Protein AF-A0A959QDE2-F1 (afdb_monomer_lite)

Radius of gyration: 29.07 Å; chains: 1; bounding box: 119×51×48 Å

Structure (mmCIF, N/CA/C/O backbone):
data_AF-A0A959QDE2-F1
#
_entry.id   AF-A0A959QDE2-F1
#
loop_
_atom_site.group_PDB
_atom_site.id
_atom_site.type_symbol
_atom_site.label_atom_id
_atom_site.label_alt_id
_atom_site.label_comp_id
_atom_site.label_asym_id
_atom_site.label_entity_id
_atom_site.label_seq_id
_atom_site.pdbx_PDB_ins_code
_atom_site.Cartn_x
_atom_site.Cartn_y
_atom_site.Cartn_z
_atom_site.occupancy
_atom_site.B_iso_or_equiv
_atom_site.auth_seq_id
_atom_site.auth_comp_id
_atom_site.auth_asym_id
_atom_site.auth_atom_id
_atom_site.pdbx_PDB_model_num
ATOM 1 N N . MET A 1 1 ? -92.643 33.085 -3.763 1.00 38.25 1 MET A N 1
ATOM 2 C CA . MET A 1 1 ? -93.760 32.160 -3.474 1.00 38.25 1 MET A CA 1
ATOM 3 C C . MET A 1 1 ? -93.129 30.813 -3.116 1.00 38.25 1 MET A C 1
ATOM 5 O O . MET A 1 1 ? -92.337 30.344 -3.917 1.00 38.25 1 MET A O 1
ATOM 9 N N . GLY A 1 2 ? -93.388 30.287 -1.906 1.00 38.75 2 GLY A N 1
ATOM 10 C CA . GLY A 1 2 ? -92.766 29.085 -1.294 1.00 38.75 2 GLY A CA 1
ATOM 11 C C . GLY A 1 2 ? -91.556 29.424 -0.402 1.00 38.75 2 GLY A C 1
ATOM 12 O O . GLY A 1 2 ? -90.565 29.918 -0.918 1.00 38.75 2 GLY A O 1
ATOM 13 N N . GLU A 1 3 ? -91.657 29.467 0.940 1.00 36.19 3 GLU A N 1
ATOM 14 C CA . GLU A 1 3 ? -91.553 28.337 1.907 1.00 36.19 3 GLU A CA 1
ATOM 15 C C . GLU A 1 3 ? -90.242 27.529 1.747 1.00 36.19 3 GLU A C 1
ATOM 17 O O . GLU A 1 3 ? -89.886 27.188 0.635 1.00 36.19 3 GLU A O 1
ATOM 22 N N . LYS A 1 4 ? -89.462 27.124 2.761 1.00 42.03 4 LYS A N 1
ATOM 23 C CA . LYS A 1 4 ? -89.653 26.961 4.213 1.00 42.03 4 LYS A CA 1
ATOM 24 C C . LYS A 1 4 ? -88.278 26.685 4.872 1.00 42.03 4 LYS A C 1
ATOM 26 O O . LYS A 1 4 ? -87.410 26.077 4.265 1.00 42.03 4 LYS A O 1
ATOM 31 N N . LYS A 1 5 ? -88.168 27.109 6.139 1.00 41.44 5 LYS A N 1
ATOM 32 C CA . LYS A 1 5 ? -87.511 26.512 7.331 1.00 41.44 5 LYS A CA 1
ATOM 33 C C . LYS A 1 5 ? -86.474 25.376 7.173 1.00 41.44 5 LYS A C 1
ATOM 35 O O . LYS A 1 5 ? -86.766 24.359 6.562 1.00 41.44 5 LYS A O 1
ATOM 40 N N . GLY A 1 6 ? -85.431 25.419 8.017 1.00 38.50 6 GLY A N 1
ATOM 41 C CA . GLY A 1 6 ? -84.828 24.190 8.562 1.00 38.50 6 GLY A CA 1
ATOM 42 C C . GLY A 1 6 ? -83.484 24.354 9.275 1.00 38.50 6 GLY A C 1
ATOM 43 O O . GLY A 1 6 ? -82.441 24.267 8.648 1.00 38.50 6 GLY A O 1
ATOM 44 N N . ARG A 1 7 ? -83.521 24.574 10.596 1.00 43.12 7 ARG A N 1
ATOM 45 C CA . ARG A 1 7 ? -82.399 24.430 11.550 1.00 43.12 7 ARG A CA 1
ATOM 46 C C . ARG A 1 7 ? -82.035 22.951 11.765 1.00 43.12 7 ARG A C 1
ATOM 48 O O . ARG A 1 7 ? -82.944 22.141 11.660 1.00 43.12 7 ARG A O 1
ATOM 55 N N . THR A 1 8 ? -80.813 22.753 12.296 1.00 38.56 8 THR A N 1
ATOM 56 C CA . THR A 1 8 ? -80.216 21.647 13.108 1.00 38.56 8 THR A CA 1
ATOM 57 C C . THR A 1 8 ? -79.065 20.933 12.381 1.00 38.56 8 THR A C 1
ATOM 59 O O . THR A 1 8 ? -79.100 20.807 11.171 1.00 38.56 8 THR A O 1
ATOM 62 N N . SER A 1 9 ? -77.966 20.482 12.992 1.00 37.91 9 SER A N 1
ATOM 63 C CA . SER A 1 9 ? -77.501 20.422 14.383 1.00 37.91 9 SER A CA 1
ATOM 64 C C . SER A 1 9 ? -75.976 20.238 14.411 1.00 37.91 9 SER A C 1
ATOM 66 O O . SER A 1 9 ? -75.393 19.642 13.514 1.00 37.91 9 SER A O 1
ATOM 68 N N . PHE A 1 10 ? -75.384 20.697 15.513 1.00 39.25 10 PHE A N 1
ATOM 69 C CA . PHE A 1 10 ? -74.153 20.228 16.156 1.00 39.25 10 PHE A CA 1
ATOM 70 C C . PHE A 1 10 ? -73.636 18.838 15.746 1.00 39.25 10 PHE A C 1
ATOM 72 O O . PHE A 1 10 ? -74.340 17.855 15.945 1.00 39.25 10 PHE A O 1
ATOM 79 N N . LEU A 1 11 ? -72.339 18.744 15.431 1.00 42.09 11 LEU A N 1
ATOM 80 C CA . LEU A 1 11 ? -71.491 17.673 15.961 1.00 42.09 11 LEU A CA 1
ATOM 81 C C . LEU A 1 11 ? -70.054 18.189 16.151 1.00 42.09 11 LEU A C 1
ATOM 83 O O . LEU A 1 11 ? -69.353 18.539 15.205 1.00 42.09 11 LEU A O 1
ATOM 87 N N . ARG A 1 12 ? -69.645 18.280 17.421 1.00 39.09 12 ARG A N 1
ATOM 88 C CA . ARG A 1 12 ? -68.281 18.579 17.866 1.00 39.09 12 ARG A CA 1
ATOM 89 C C . ARG A 1 12 ? -67.388 17.383 17.532 1.00 39.09 12 ARG A C 1
ATOM 91 O O . ARG A 1 12 ? -67.558 16.332 18.144 1.00 39.09 12 ARG A O 1
ATOM 98 N N . SER A 1 13 ? -66.422 17.550 16.631 1.00 41.22 13 SER A N 1
ATOM 99 C CA . SER A 1 13 ? -65.324 16.591 16.483 1.00 41.22 13 SER A CA 1
ATOM 100 C C . SER A 1 13 ? -64.127 17.064 17.302 1.00 41.22 13 SER A C 1
ATOM 102 O O . SER A 1 13 ? -63.624 18.173 17.129 1.00 41.22 13 SER A O 1
ATOM 104 N N . LYS A 1 14 ? -63.739 16.229 18.264 1.00 40.97 14 LYS A N 1
ATOM 105 C CA . LYS A 1 14 ? -62.611 16.420 19.172 1.00 40.97 14 LYS A CA 1
ATOM 106 C C . LYS A 1 14 ? -61.310 16.221 18.384 1.00 40.97 14 LYS A C 1
ATOM 108 O O . LYS A 1 14 ? -60.988 15.092 18.036 1.00 40.97 14 LYS A O 1
ATOM 113 N N . PHE A 1 15 ? -60.546 17.286 18.150 1.00 43.28 15 PHE A N 1
ATOM 114 C CA . PHE A 1 15 ? -59.132 17.159 17.788 1.00 43.28 15 PHE A CA 1
ATOM 115 C C . PHE A 1 15 ? -58.343 16.859 19.067 1.00 43.28 15 PHE A C 1
ATOM 117 O O . PHE A 1 15 ? -58.036 17.752 19.854 1.00 43.28 15 PHE A O 1
ATOM 124 N N . ALA A 1 16 ? -58.090 15.576 19.315 1.00 45.22 16 ALA A N 1
ATOM 125 C CA . ALA A 1 16 ? -57.161 15.145 20.344 1.00 45.22 16 ALA A CA 1
ATOM 126 C C . ALA A 1 16 ? -55.729 15.412 19.856 1.00 45.22 16 ALA A C 1
ATOM 128 O O . ALA A 1 16 ? -55.274 14.812 18.884 1.00 45.22 16 ALA A O 1
ATOM 129 N N . MET A 1 17 ? -55.034 16.323 20.544 1.00 43.41 17 MET A N 1
ATOM 130 C CA . MET A 1 17 ? -53.576 16.414 20.544 1.00 43.41 17 MET A CA 1
ATOM 131 C C . MET A 1 17 ? -53.000 15.063 20.975 1.00 43.41 17 MET A C 1
ATOM 133 O O . MET A 1 17 ? -53.041 14.712 22.152 1.00 43.41 17 MET A O 1
ATOM 137 N N . LEU A 1 18 ? -52.444 14.316 20.027 1.00 44.78 18 LEU A N 1
ATOM 138 C CA . LEU A 1 18 ? -51.486 13.255 20.307 1.00 44.78 18 LEU A CA 1
ATOM 139 C C . LEU A 1 18 ? -50.091 13.871 20.203 1.00 44.78 18 LEU A C 1
ATOM 141 O O . LEU A 1 18 ? -49.471 13.897 19.144 1.00 44.78 18 LEU A O 1
ATOM 145 N N . LEU A 1 19 ? -49.630 14.412 21.331 1.00 40.47 19 LEU A N 1
ATOM 146 C CA . LEU A 1 19 ? -48.214 14.632 21.604 1.00 40.47 19 LEU A CA 1
ATOM 147 C C . LEU A 1 19 ? -47.544 13.255 21.646 1.00 40.47 19 LEU A C 1
ATOM 149 O O . LEU A 1 19 ? -47.633 12.541 22.642 1.00 40.47 19 LEU A O 1
ATOM 153 N N . TRP A 1 20 ? -46.923 12.857 20.542 1.00 37.56 20 TRP A N 1
ATOM 154 C CA . TRP A 1 20 ? -45.975 11.750 20.536 1.00 37.56 20 TRP A CA 1
ATOM 155 C C . TRP A 1 20 ? -44.670 12.220 21.188 1.00 37.56 20 TRP A C 1
ATOM 157 O O . TRP A 1 20 ? -44.062 13.170 20.687 1.00 37.56 20 TRP A O 1
ATOM 167 N N . PRO A 1 21 ? -44.190 11.573 22.263 1.00 43.03 21 PRO A N 1
ATOM 168 C CA . PRO A 1 21 ? -42.833 11.775 22.721 1.00 43.03 21 PRO A CA 1
ATOM 169 C C . PRO A 1 21 ? -41.927 10.952 21.802 1.00 43.03 21 PRO A C 1
ATOM 171 O O . PRO A 1 21 ? -41.586 9.809 22.095 1.00 43.03 21 PRO A O 1
ATOM 174 N N . PHE A 1 22 ? -41.533 11.523 20.664 1.00 38.38 22 PHE A N 1
ATOM 175 C CA . PHE A 1 22 ? -40.325 11.072 19.979 1.00 38.38 22 PHE A CA 1
ATOM 176 C C . PHE A 1 22 ? -39.129 11.596 20.772 1.00 38.38 22 PHE A C 1
ATOM 178 O O . PHE A 1 22 ? -38.448 12.544 20.390 1.00 38.38 22 PHE A O 1
ATOM 185 N N . THR A 1 23 ? -38.874 10.968 21.915 1.00 43.47 23 THR A N 1
ATOM 186 C CA . THR A 1 23 ? -37.562 11.026 22.543 1.00 43.47 23 THR A CA 1
ATOM 187 C C . THR A 1 23 ? -36.660 10.142 21.690 1.00 43.47 23 THR A C 1
ATOM 189 O O . THR A 1 23 ? -36.413 8.980 22.004 1.00 43.47 23 THR A O 1
ATOM 192 N N . VAL A 1 24 ? -36.212 10.671 20.549 1.00 44.62 24 VAL A N 1
ATOM 193 C CA . VAL A 1 24 ? -35.056 10.117 19.852 1.00 44.62 24 VAL A CA 1
ATOM 194 C C . VAL A 1 24 ? -33.883 10.397 20.780 1.00 44.62 24 VAL A C 1
ATOM 196 O O . VAL A 1 24 ? -33.284 11.470 20.760 1.00 44.62 24 VAL A O 1
ATOM 199 N N . LEU A 1 25 ? -33.609 9.444 21.670 1.00 45.09 25 LEU A N 1
ATOM 200 C CA . LEU A 1 25 ? -32.303 9.297 22.280 1.00 45.09 25 LEU A CA 1
ATOM 201 C C . LEU A 1 25 ? -31.343 9.057 21.115 1.00 45.09 25 LEU A C 1
ATOM 203 O O . LEU A 1 25 ? -31.113 7.922 20.704 1.00 45.09 25 LEU A O 1
ATOM 207 N N . PHE A 1 26 ? -30.820 10.145 20.551 1.00 43.12 26 PHE A N 1
ATOM 208 C CA . PHE A 1 26 ? -29.586 10.130 19.789 1.00 43.12 26 PHE A CA 1
ATOM 209 C C . PHE A 1 26 ? -28.487 9.719 20.768 1.00 43.12 26 PHE A C 1
ATOM 211 O O . PHE A 1 26 ? -27.725 10.539 21.275 1.00 43.12 26 PHE A O 1
ATOM 218 N N . GLY A 1 27 ? -28.428 8.425 21.076 1.00 38.22 27 GLY A N 1
ATOM 219 C CA . GLY A 1 27 ? -27.185 7.806 21.465 1.00 38.22 27 GLY A CA 1
ATOM 220 C C . GLY A 1 27 ? -26.287 7.956 20.254 1.00 38.22 27 GLY A C 1
ATOM 221 O O . GLY A 1 27 ? -26.337 7.128 19.348 1.00 38.22 27 GLY A O 1
ATOM 222 N N . CYS A 1 28 ? -25.519 9.047 20.199 1.00 40.75 28 CYS A N 1
ATOM 223 C CA . CYS A 1 28 ? -24.296 9.065 19.421 1.00 40.75 28 CYS A CA 1
ATOM 224 C C . CYS A 1 28 ? -23.533 7.830 19.887 1.00 40.75 28 CYS A C 1
ATOM 226 O O . CYS A 1 28 ? -22.948 7.853 20.970 1.00 40.75 28 CYS A O 1
ATOM 228 N N . LYS A 1 29 ? -23.619 6.726 19.132 1.00 54.59 29 LYS A N 1
ATOM 229 C CA . LYS A 1 29 ? -22.701 5.609 19.301 1.00 54.59 29 LYS A CA 1
ATOM 230 C C . LYS A 1 29 ? -21.337 6.244 19.111 1.00 54.59 29 LYS A C 1
ATOM 232 O O . LYS A 1 29 ? -20.991 6.649 18.003 1.00 54.59 29 LYS A O 1
ATOM 237 N N . GLN A 1 30 ? -20.647 6.475 20.223 1.00 64.81 30 GLN A N 1
ATOM 238 C CA . GLN A 1 30 ? -19.270 6.921 20.185 1.00 64.81 30 GLN A CA 1
ATOM 239 C C . GLN A 1 30 ? -18.539 5.920 19.296 1.00 64.81 30 GLN A C 1
ATOM 241 O O . GLN A 1 30 ? -18.782 4.716 19.402 1.00 64.81 30 GLN A O 1
ATOM 246 N N . SER A 1 31 ? -17.740 6.436 18.360 1.00 78.19 31 SER A N 1
ATOM 247 C CA . SER A 1 31 ? -16.869 5.603 17.535 1.00 78.19 31 SER A CA 1
ATOM 248 C C . SER A 1 31 ? -16.184 4.576 18.447 1.00 78.19 31 SER A C 1
ATOM 250 O O . SER A 1 31 ? -15.659 4.985 19.485 1.00 78.19 31 SER A O 1
ATOM 252 N N . PRO A 1 32 ? -16.163 3.278 18.088 1.00 88.06 32 PRO A N 1
ATOM 253 C CA . PRO A 1 32 ? -15.464 2.255 18.870 1.00 88.06 32 PRO A CA 1
ATOM 254 C C . PRO A 1 32 ? -13.940 2.453 18.848 1.00 88.06 32 PRO A C 1
ATOM 256 O O . PRO A 1 32 ? -13.196 1.689 19.459 1.00 88.06 32 PRO A O 1
ATOM 259 N N . PHE A 1 33 ? -13.474 3.477 18.132 1.00 89.88 33 PHE A N 1
ATOM 260 C CA . PHE A 1 33 ? -12.095 3.905 18.071 1.00 89.88 33 PHE A CA 1
ATOM 261 C C . PHE A 1 33 ? -11.919 5.299 18.666 1.00 89.88 33 PHE A C 1
ATOM 263 O O . PHE A 1 33 ? -12.634 6.243 18.311 1.00 89.88 33 PHE A O 1
ATOM 270 N N . THR A 1 34 ? -10.906 5.432 19.514 1.00 89.38 34 THR A N 1
ATOM 271 C CA . THR A 1 34 ? -10.505 6.671 20.184 1.00 89.38 34 THR A CA 1
ATOM 272 C C . THR A 1 34 ? -9.005 6.876 20.043 1.00 89.38 34 THR A C 1
ATOM 274 O O . THR A 1 34 ? -8.254 5.907 20.039 1.00 89.38 34 THR A O 1
ATOM 277 N N . PHE A 1 35 ? -8.549 8.123 19.963 1.00 85.69 35 PHE A N 1
ATOM 278 C CA . PHE A 1 35 ? -7.117 8.419 20.037 1.00 85.69 35 PHE A CA 1
ATOM 279 C C . PHE A 1 35 ? -6.641 8.443 21.484 1.00 85.69 35 PHE A C 1
ATOM 281 O O . PHE A 1 35 ? -7.385 8.848 22.382 1.00 85.69 35 PHE A O 1
ATOM 288 N N . GLU A 1 36 ? -5.392 8.043 21.701 1.00 81.31 36 GLU A N 1
ATOM 289 C CA . GLU A 1 36 ? -4.755 8.201 23.002 1.00 81.31 36 GLU A CA 1
ATOM 290 C C . GLU A 1 36 ? -4.670 9.705 23.362 1.00 81.31 36 GLU A C 1
ATOM 292 O O . GLU A 1 36 ? -4.304 10.521 22.510 1.00 81.31 36 GLU A O 1
ATOM 297 N N . PRO A 1 37 ? -4.996 10.126 24.603 1.00 72.06 37 PRO A N 1
ATOM 298 C CA . PRO A 1 37 ? -5.116 11.548 24.958 1.00 72.06 37 PRO A CA 1
ATOM 299 C C . PRO A 1 37 ? -3.874 12.407 24.664 1.00 72.06 37 PRO A C 1
ATOM 301 O O . PRO A 1 37 ? -4.004 13.609 24.437 1.00 72.06 37 PRO A O 1
ATOM 304 N N . ASN A 1 38 ? -2.688 11.789 24.643 1.00 72.25 38 ASN A N 1
ATOM 305 C CA . ASN A 1 38 ? -1.401 12.449 24.416 1.00 72.25 38 ASN A CA 1
ATOM 306 C C . ASN A 1 38 ? -0.718 12.036 23.100 1.00 72.25 38 ASN A C 1
ATOM 308 O O . ASN A 1 38 ? 0.348 12.563 22.789 1.00 72.25 38 ASN A O 1
ATOM 312 N N . ASP A 1 39 ? -1.321 11.133 22.322 1.00 71.31 39 ASP A N 1
ATOM 313 C CA . ASP A 1 39 ? -0.776 10.654 21.053 1.00 71.31 39 ASP A CA 1
ATOM 314 C C . ASP A 1 39 ? -1.869 10.633 19.973 1.00 71.31 39 ASP A C 1
ATOM 316 O O . ASP A 1 39 ? -2.781 9.808 19.958 1.00 71.31 39 ASP A O 1
ATOM 320 N N . ARG A 1 40 ? -1.755 11.570 19.025 1.00 66.81 40 ARG A N 1
ATOM 321 C CA . ARG A 1 40 ? -2.694 11.731 17.900 1.00 66.81 40 ARG A CA 1
ATOM 322 C C . ARG A 1 40 ? -2.436 10.763 16.745 1.00 66.81 40 ARG A C 1
ATOM 324 O O . ARG A 1 40 ? -3.119 10.844 15.723 1.00 66.81 40 ARG A O 1
ATOM 331 N N . THR A 1 41 ? -1.431 9.905 16.871 1.00 71.62 41 THR A N 1
ATOM 332 C CA . THR A 1 41 ? -1.032 8.942 15.840 1.00 71.62 41 THR A CA 1
ATOM 333 C C . THR A 1 41 ? -1.458 7.519 16.173 1.00 71.62 41 THR A C 1
ATOM 335 O O . THR A 1 41 ? -1.496 6.673 15.282 1.00 71.62 41 THR A O 1
ATOM 338 N N . SER A 1 42 ? -1.857 7.285 17.423 1.00 82.56 42 SER A N 1
ATOM 339 C CA . SER A 1 42 ? -2.244 5.976 17.923 1.00 82.56 42 SER A CA 1
ATOM 340 C C . SER A 1 42 ? -3.751 5.868 18.125 1.00 82.56 42 SER A C 1
ATOM 342 O O . SER A 1 42 ? -4.326 6.457 19.045 1.00 82.56 42 SER A O 1
ATOM 344 N N . LEU A 1 43 ? -4.391 5.085 17.259 1.00 89.69 43 LEU A N 1
ATOM 345 C CA . LEU A 1 43 ? -5.794 4.715 17.389 1.00 89.69 43 LEU A CA 1
ATOM 346 C C . LEU A 1 43 ? -5.937 3.529 18.350 1.00 89.69 43 LEU A C 1
ATOM 348 O O . LEU A 1 43 ? -5.225 2.535 18.226 1.00 89.69 43 LEU A O 1
ATOM 352 N N . VAL A 1 44 ? -6.881 3.617 19.280 1.00 90.94 44 VAL A N 1
ATOM 353 C CA . VAL A 1 44 ? -7.167 2.598 20.295 1.00 90.94 44 VAL A CA 1
ATOM 354 C C . VAL A 1 44 ? -8.608 2.131 20.146 1.00 90.94 44 VAL A C 1
ATOM 356 O O . VAL A 1 44 ? -9.520 2.946 19.997 1.00 90.94 44 VAL A O 1
ATOM 359 N N . HIS A 1 45 ? -8.819 0.821 20.208 1.00 92.69 45 HIS A N 1
ATOM 360 C CA . HIS A 1 45 ? -10.141 0.216 20.272 1.00 92.69 45 HIS A CA 1
ATOM 361 C C . HIS A 1 45 ? -10.702 0.346 21.692 1.00 92.69 45 HIS A C 1
ATOM 363 O O . HIS A 1 45 ? -10.114 -0.162 22.648 1.00 92.69 45 HIS A O 1
ATOM 369 N N . SER A 1 46 ? -11.829 1.037 21.843 1.00 90.12 46 SER A N 1
ATOM 370 C CA . SER A 1 46 ? -12.342 1.470 23.146 1.00 90.12 46 SER A CA 1
ATOM 371 C C . SER A 1 46 ? -12.760 0.317 24.061 1.00 90.12 46 SER A C 1
ATOM 373 O O . SER A 1 46 ? -12.656 0.453 25.276 1.00 90.12 46 SER A O 1
ATOM 375 N N . GLU A 1 47 ? -13.206 -0.815 23.509 1.00 90.19 47 GLU A N 1
ATOM 376 C CA . GLU A 1 47 ? -13.641 -1.969 24.309 1.00 90.19 47 GLU A CA 1
ATOM 377 C C . GLU A 1 47 ? -12.462 -2.793 24.843 1.00 90.19 47 GLU A C 1
ATOM 379 O O . GLU A 1 47 ? -12.450 -3.182 26.008 1.00 90.19 47 GLU A O 1
ATOM 384 N N . SER A 1 48 ? -11.448 -3.047 24.009 1.00 91.06 48 SER A N 1
ATOM 385 C CA . SER A 1 48 ? -10.306 -3.890 24.393 1.00 91.06 48 SER A CA 1
ATOM 386 C C . SER A 1 48 ? -9.125 -3.106 24.969 1.00 91.06 48 SER A C 1
ATOM 388 O O . SER A 1 48 ? -8.236 -3.703 25.574 1.00 91.06 48 SER A O 1
ATOM 390 N N . GLY A 1 49 ? -9.073 -1.789 24.752 1.00 90.44 49 GLY A N 1
ATOM 391 C CA . GLY A 1 49 ? -7.927 -0.945 25.098 1.00 90.44 49 GLY A CA 1
ATOM 392 C C . GLY A 1 49 ? -6.671 -1.225 24.263 1.00 90.44 49 GLY A C 1
ATOM 393 O O . GLY A 1 49 ? -5.588 -0.761 24.613 1.00 90.44 49 GLY A O 1
ATOM 394 N N . LEU A 1 50 ? -6.788 -2.004 23.183 1.00 92.62 50 LEU A N 1
ATOM 395 C CA . LEU A 1 50 ? -5.677 -2.352 22.298 1.00 92.62 50 LEU A CA 1
ATOM 396 C C . LEU A 1 50 ? -5.527 -1.338 21.164 1.00 92.62 50 LEU A C 1
ATOM 398 O O . LEU A 1 50 ? -6.499 -0.723 20.725 1.00 92.62 50 LEU A O 1
ATOM 402 N N . TYR A 1 51 ? -4.303 -1.200 20.665 1.00 91.81 51 TYR A N 1
ATOM 403 C CA . TYR A 1 51 ? -3.989 -0.318 19.550 1.00 91.81 51 TYR A CA 1
ATOM 404 C C . TYR A 1 51 ? -4.421 -0.957 18.237 1.00 91.81 51 TYR A C 1
ATOM 406 O O . TYR A 1 51 ? -4.191 -2.147 18.011 1.00 91.81 51 TYR A O 1
ATOM 414 N N . VAL A 1 52 ? -5.009 -0.142 17.368 1.00 93.00 52 VAL A N 1
ATOM 415 C CA . VAL A 1 52 ? -5.464 -0.539 16.040 1.00 93.00 52 VAL A CA 1
ATOM 416 C C . VAL A 1 52 ? -4.410 -0.148 15.018 1.00 93.00 52 VAL A C 1
ATOM 418 O O . VAL A 1 52 ? -4.016 1.016 14.921 1.00 93.00 52 VAL A O 1
ATOM 421 N N . HIS A 1 53 ? -3.979 -1.115 14.222 1.00 93.12 53 HIS A N 1
ATOM 422 C CA . HIS A 1 53 ? -3.109 -0.884 13.076 1.00 93.12 53 HIS A CA 1
ATOM 423 C C . HIS A 1 53 ? -3.613 -1.660 11.862 1.00 93.12 53 HIS A C 1
ATOM 425 O O . HIS A 1 53 ? -4.459 -2.549 11.978 1.00 93.12 53 HIS A O 1
ATOM 431 N N . ARG A 1 54 ? -3.110 -1.293 10.683 1.00 93.94 54 ARG A N 1
ATOM 432 C CA . ARG A 1 54 ? -3.333 -2.044 9.450 1.00 93.94 54 ARG A CA 1
ATOM 433 C C . ARG A 1 54 ? -2.130 -2.926 9.184 1.00 93.94 54 ARG A C 1
ATOM 435 O O . ARG A 1 54 ? -1.013 -2.425 9.125 1.00 93.94 54 ARG A O 1
ATOM 442 N N . GLU A 1 55 ? -2.361 -4.211 8.981 1.00 96.06 55 GLU A N 1
ATOM 443 C CA . GLU A 1 55 ? -1.401 -5.045 8.266 1.00 96.06 55 GLU A CA 1
ATOM 444 C C . GLU A 1 55 ? -1.748 -4.986 6.785 1.00 96.06 55 GLU A C 1
ATOM 446 O O . GLU A 1 55 ? -2.910 -5.160 6.413 1.00 96.06 55 GLU A O 1
ATOM 451 N N . VAL A 1 56 ? -0.753 -4.717 5.950 1.00 96.94 56 VAL A N 1
ATOM 452 C CA . VAL A 1 56 ? -0.920 -4.551 4.509 1.00 96.94 56 VAL A CA 1
ATOM 453 C C . VAL A 1 56 ? -0.018 -5.528 3.784 1.00 96.94 56 VAL A C 1
ATOM 455 O O . VAL A 1 56 ? 1.162 -5.653 4.110 1.00 96.94 56 VAL A O 1
ATOM 458 N N . GLU A 1 57 ? -0.578 -6.188 2.777 1.00 97.81 57 GLU A N 1
ATOM 459 C CA . GLU A 1 57 ? 0.185 -6.919 1.779 1.00 97.81 57 GLU A CA 1
ATOM 460 C C . GLU A 1 57 ? 0.021 -6.237 0.426 1.00 97.81 57 GLU A C 1
ATOM 462 O O . GLU A 1 57 ? -1.097 -5.998 -0.037 1.00 97.81 57 GLU A O 1
ATOM 467 N N . LEU A 1 58 ? 1.151 -5.944 -0.207 1.00 97.94 58 LEU A N 1
ATOM 468 C CA . LEU A 1 58 ? 1.230 -5.457 -1.574 1.00 97.94 58 LEU A CA 1
ATOM 469 C C . LEU A 1 58 ? 1.875 -6.553 -2.411 1.00 97.94 58 LEU A C 1
ATOM 471 O O . LEU A 1 58 ? 2.927 -7.066 -2.029 1.00 97.94 58 LEU A O 1
ATOM 475 N N . ARG A 1 59 ? 1.275 -6.908 -3.543 1.00 97.69 59 ARG A N 1
ATOM 476 C CA . ARG A 1 59 ? 1.845 -7.895 -4.454 1.00 97.69 59 ARG A CA 1
ATOM 477 C C . ARG A 1 59 ? 1.868 -7.435 -5.895 1.00 97.69 59 ARG A C 1
ATOM 479 O O . ARG A 1 59 ? 1.074 -6.585 -6.298 1.00 97.69 59 ARG A O 1
ATOM 486 N N . VAL A 1 60 ? 2.775 -8.030 -6.656 1.00 97.19 60 VAL A N 1
ATOM 487 C CA . VAL A 1 60 ? 2.851 -7.858 -8.102 1.00 97.19 60 VAL A CA 1
ATOM 488 C C . VAL A 1 60 ? 3.473 -9.075 -8.755 1.00 97.19 60 VAL A C 1
ATOM 490 O O . VAL A 1 60 ? 4.361 -9.712 -8.176 1.00 97.19 60 VAL A O 1
ATOM 493 N N . ASN A 1 61 ? 3.070 -9.348 -9.992 1.00 97.19 61 ASN A N 1
ATOM 494 C CA . ASN A 1 61 ? 3.714 -10.378 -10.783 1.00 97.19 61 ASN A CA 1
ATOM 495 C C . ASN A 1 61 ? 5.186 -10.004 -11.011 1.00 97.19 61 ASN A C 1
ATOM 497 O O . ASN A 1 61 ? 5.501 -8.878 -11.412 1.00 97.19 61 ASN A O 1
ATOM 501 N N . ALA A 1 62 ? 6.091 -10.949 -10.768 1.00 95.06 62 ALA A N 1
ATOM 502 C CA . ALA A 1 62 ? 7.528 -10.739 -10.880 1.00 95.06 62 ALA A CA 1
ATOM 503 C C . ALA A 1 62 ? 7.953 -10.270 -12.279 1.00 95.06 62 ALA A C 1
ATOM 505 O O . ALA A 1 62 ? 8.904 -9.498 -12.382 1.00 95.06 62 ALA A O 1
ATOM 506 N N . ALA A 1 63 ? 7.216 -10.654 -13.329 1.00 94.06 63 ALA A N 1
ATOM 507 C CA . ALA A 1 63 ? 7.474 -10.211 -14.696 1.00 94.06 63 ALA A CA 1
ATOM 508 C C . ALA A 1 63 ? 7.402 -8.680 -14.849 1.00 94.06 63 ALA A C 1
ATOM 510 O O . ALA A 1 63 ? 8.085 -8.124 -15.706 1.00 94.06 63 ALA A O 1
ATOM 511 N N . ARG A 1 64 ? 6.663 -7.960 -13.985 1.00 92.56 64 ARG A N 1
ATOM 512 C CA . ARG A 1 64 ? 6.662 -6.484 -13.993 1.00 92.56 64 ARG A CA 1
ATOM 513 C C . ARG A 1 64 ? 8.060 -5.903 -13.799 1.00 92.56 64 ARG A C 1
ATOM 515 O O . ARG A 1 64 ? 8.381 -4.877 -14.383 1.00 92.56 64 ARG A O 1
ATOM 522 N N . LEU A 1 65 ? 8.876 -6.551 -12.970 1.00 90.31 65 LEU A N 1
ATOM 523 C CA . LEU A 1 65 ? 10.228 -6.091 -12.654 1.00 90.31 65 LEU A CA 1
ATOM 524 C C . LEU A 1 65 ? 11.250 -6.457 -13.740 1.00 90.31 65 LEU A C 1
ATOM 526 O O . LEU A 1 65 ? 12.395 -6.021 -13.673 1.00 90.31 65 LEU A O 1
ATOM 530 N N . GLU A 1 66 ? 10.849 -7.244 -14.738 1.00 85.75 66 GLU A N 1
ATOM 531 C CA . GLU A 1 66 ? 11.706 -7.685 -15.844 1.00 85.75 66 GLU A CA 1
ATOM 532 C C . GLU A 1 66 ? 11.411 -6.921 -17.145 1.00 85.75 66 GLU A C 1
ATOM 534 O O . GLU A 1 66 ? 12.267 -6.832 -18.026 1.00 85.75 66 GLU A O 1
ATOM 539 N N . VAL A 1 67 ? 10.218 -6.330 -17.267 1.00 82.62 67 VAL A N 1
ATOM 540 C CA . VAL A 1 67 ? 9.808 -5.547 -18.438 1.00 82.62 67 VAL A CA 1
ATOM 541 C C . VAL A 1 67 ? 10.195 -4.085 -18.243 1.00 82.62 67 VAL A C 1
ATOM 543 O O . VAL A 1 67 ? 9.494 -3.324 -17.579 1.00 82.62 67 VAL A O 1
ATOM 546 N N . LEU A 1 68 ? 11.311 -3.683 -18.852 1.00 82.12 68 LEU A N 1
ATOM 547 C CA . LEU A 1 68 ? 11.743 -2.289 -18.846 1.00 82.12 68 LEU A CA 1
ATOM 548 C C . LEU A 1 68 ? 10.764 -1.405 -19.646 1.00 82.12 68 LEU A C 1
ATOM 550 O O . LEU A 1 68 ? 10.484 -1.714 -20.809 1.00 82.12 68 LEU A O 1
ATOM 554 N N . PRO A 1 69 ? 10.288 -0.284 -19.073 1.00 78.06 69 PRO A N 1
ATOM 555 C CA . PRO A 1 69 ? 9.569 0.743 -19.816 1.00 78.06 69 PRO A CA 1
ATOM 556 C C . PRO A 1 69 ? 10.416 1.362 -20.936 1.00 78.06 69 PRO A C 1
ATOM 558 O O . PRO A 1 69 ? 11.650 1.367 -20.887 1.00 78.06 69 PRO A O 1
ATOM 561 N N . GLU A 1 70 ? 9.747 1.949 -21.931 1.00 79.44 70 GLU A N 1
ATOM 562 C CA . GLU A 1 70 ? 10.418 2.729 -22.973 1.00 79.44 70 GLU A CA 1
ATOM 563 C C . GLU A 1 70 ? 11.228 3.885 -22.355 1.00 79.44 70 GLU A C 1
ATOM 565 O O . GLU A 1 70 ? 10.788 4.544 -21.414 1.00 79.44 70 GLU A O 1
ATOM 570 N N . GLY A 1 71 ? 12.439 4.119 -22.867 1.00 77.06 71 GLY A N 1
ATOM 571 C CA . GLY A 1 71 ? 13.332 5.175 -22.377 1.00 77.06 71 GLY A CA 1
ATOM 572 C C . GLY A 1 71 ? 14.165 4.809 -21.142 1.00 77.06 71 GLY A C 1
ATOM 573 O O . GLY A 1 71 ? 15.062 5.570 -20.778 1.00 77.06 71 GLY A O 1
ATOM 574 N N . VAL A 1 72 ? 13.942 3.641 -20.529 1.00 82.19 72 VAL A N 1
ATOM 575 C CA . VAL A 1 72 ? 14.793 3.125 -19.446 1.00 82.19 72 VAL A CA 1
ATOM 576 C C . VAL A 1 72 ? 16.051 2.469 -20.025 1.00 82.19 72 VAL A C 1
ATOM 578 O O . VAL A 1 72 ? 16.002 1.737 -21.013 1.00 82.19 72 VAL A O 1
ATOM 581 N N . ALA A 1 73 ? 17.208 2.728 -19.409 1.00 83.94 73 ALA A N 1
ATOM 582 C CA . ALA A 1 73 ? 18.468 2.105 -19.809 1.00 83.94 73 ALA A CA 1
ATOM 583 C C . ALA A 1 73 ? 18.414 0.574 -19.642 1.00 83.94 73 ALA A C 1
ATOM 585 O O . ALA A 1 73 ? 17.980 0.092 -18.603 1.00 83.94 73 ALA A O 1
ATOM 586 N N . HIS A 1 74 ? 18.912 -0.182 -20.628 1.00 83.44 74 HIS A N 1
ATOM 587 C CA . HIS A 1 74 ? 18.812 -1.653 -20.678 1.00 83.44 74 HIS A CA 1
ATOM 588 C C . HIS A 1 74 ? 19.367 -2.414 -19.458 1.00 83.44 74 HIS A C 1
ATOM 590 O O . HIS A 1 74 ? 18.987 -3.554 -19.222 1.00 83.44 74 HIS A O 1
ATOM 596 N N . ASP A 1 75 ? 20.279 -1.809 -18.704 1.00 87.19 75 ASP A N 1
ATOM 597 C CA . ASP A 1 75 ? 20.933 -2.342 -17.506 1.00 87.19 75 ASP A CA 1
ATOM 598 C C . ASP A 1 75 ? 20.431 -1.692 -16.202 1.00 87.19 75 ASP A C 1
ATOM 600 O O . ASP A 1 75 ? 21.052 -1.853 -15.147 1.00 87.19 75 ASP A O 1
ATOM 604 N N . ALA A 1 76 ? 19.325 -0.943 -16.257 1.00 87.81 76 ALA A N 1
ATOM 605 C CA . ALA A 1 76 ? 18.694 -0.378 -15.073 1.00 87.81 76 ALA A CA 1
ATOM 606 C C . ALA A 1 76 ? 18.157 -1.480 -14.151 1.00 87.81 76 ALA A C 1
ATOM 608 O O . ALA A 1 76 ? 17.657 -2.517 -14.587 1.00 87.81 76 ALA A O 1
ATOM 609 N N . ARG A 1 77 ? 18.238 -1.229 -12.847 1.00 89.38 77 ARG A N 1
ATOM 610 C CA . ARG A 1 77 ? 17.699 -2.104 -11.807 1.00 89.38 77 ARG A CA 1
ATOM 611 C C . ARG A 1 77 ? 16.326 -1.602 -11.389 1.00 89.38 77 ARG A C 1
ATOM 613 O O . ARG A 1 77 ? 16.160 -0.409 -11.150 1.00 89.38 77 ARG A O 1
ATOM 620 N N . SER A 1 78 ? 15.368 -2.510 -11.259 1.00 90.94 78 SER A N 1
ATOM 621 C CA . SER A 1 78 ? 14.048 -2.211 -10.709 1.00 90.94 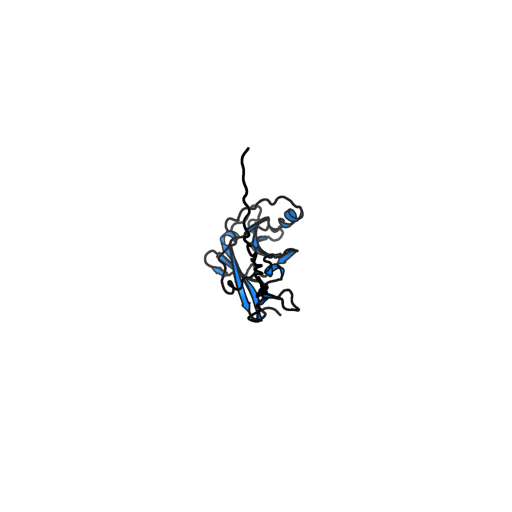78 SER A CA 1
ATOM 622 C C . SER A 1 78 ? 14.068 -2.216 -9.179 1.00 90.94 78 SER A C 1
ATOM 624 O O . SER A 1 78 ? 14.699 -3.081 -8.562 1.00 90.94 78 SER A O 1
ATOM 626 N N . ARG A 1 79 ? 13.292 -1.332 -8.561 1.00 90.12 79 ARG A N 1
ATOM 627 C CA . ARG A 1 79 ? 13.044 -1.288 -7.120 1.00 90.12 79 ARG A CA 1
ATOM 628 C C . ARG A 1 79 ? 11.578 -0.951 -6.863 1.00 90.12 79 ARG A C 1
ATOM 630 O O . ARG A 1 79 ? 11.017 -0.127 -7.575 1.00 90.12 79 ARG A O 1
ATOM 637 N N . LEU A 1 80 ? 10.976 -1.534 -5.827 1.00 92.25 80 LEU A N 1
ATOM 638 C CA . LEU A 1 80 ? 9.713 -1.012 -5.304 1.00 92.25 80 LEU A CA 1
ATOM 639 C C . LEU A 1 80 ? 9.952 0.384 -4.717 1.00 92.25 80 LEU A C 1
ATOM 641 O O . LEU A 1 80 ? 10.914 0.603 -3.972 1.00 92.25 80 LEU A O 1
ATOM 645 N N . ASP A 1 81 ? 9.063 1.308 -5.039 1.00 91.00 81 ASP A N 1
ATOM 646 C CA . ASP A 1 81 ? 8.973 2.596 -4.380 1.00 91.00 81 ASP A CA 1
ATOM 647 C C . ASP A 1 81 ? 7.532 2.824 -3.936 1.00 91.00 81 ASP A C 1
ATOM 649 O O . ASP A 1 81 ? 6.583 2.555 -4.676 1.00 91.00 81 ASP A O 1
ATOM 653 N N . SER A 1 82 ? 7.357 3.247 -2.690 1.00 91.44 82 SER A N 1
ATOM 654 C CA . SER A 1 82 ? 6.034 3.277 -2.080 1.00 91.44 82 SER A CA 1
ATOM 655 C C . SER A 1 82 ? 5.889 4.388 -1.049 1.00 91.44 82 SER A C 1
ATOM 657 O O . SER A 1 82 ? 6.814 4.722 -0.298 1.00 91.44 82 SER A O 1
ATOM 659 N N . TYR A 1 83 ? 4.686 4.955 -1.004 1.00 90.06 83 TYR A N 1
ATOM 660 C CA . TYR A 1 83 ? 4.396 6.234 -0.366 1.00 90.06 83 TYR A CA 1
ATOM 661 C C . TYR A 1 83 ? 3.090 6.191 0.431 1.00 90.06 83 TYR A C 1
ATOM 663 O O . TYR A 1 83 ? 2.108 5.593 0.000 1.00 90.06 83 TYR A O 1
ATOM 671 N N . HIS A 1 84 ? 3.055 6.863 1.579 1.00 88.81 84 HIS A N 1
ATOM 672 C CA . HIS A 1 84 ? 1.830 7.146 2.316 1.00 88.81 84 HIS A CA 1
ATOM 673 C C . HIS A 1 84 ? 1.324 8.531 1.933 1.00 88.81 84 HIS A C 1
ATOM 675 O O . HIS A 1 84 ? 1.987 9.533 2.196 1.00 88.81 84 HIS A O 1
ATOM 681 N N . PHE A 1 85 ? 0.129 8.589 1.357 1.00 86.62 85 PHE A N 1
ATOM 682 C CA . PHE A 1 85 ? -0.553 9.830 1.015 1.00 86.62 85 PHE A CA 1
ATOM 683 C C . PHE A 1 85 ? -1.535 10.223 2.110 1.00 86.62 85 PHE A C 1
ATOM 685 O O . PHE A 1 85 ? -2.317 9.398 2.584 1.00 86.62 85 PHE A O 1
ATOM 692 N N . PHE A 1 86 ? -1.510 11.498 2.482 1.00 85.56 86 PHE A N 1
ATOM 693 C CA . PHE A 1 86 ? -2.430 12.129 3.423 1.00 85.56 86 PHE A CA 1
ATOM 694 C C . PHE A 1 86 ? -2.839 13.508 2.881 1.00 85.56 86 PHE A C 1
ATOM 696 O O . PHE A 1 86 ? -2.156 14.050 2.011 1.00 85.56 86 PHE A O 1
ATOM 703 N N . PRO A 1 87 ? -3.933 14.122 3.369 1.00 80.06 87 PRO A N 1
ATOM 704 C CA . PRO A 1 87 ? -4.490 15.337 2.762 1.00 80.06 87 PRO A CA 1
ATOM 705 C C . PRO A 1 87 ? -3.517 16.512 2.600 1.00 80.06 87 PRO A C 1
ATOM 707 O O . PRO A 1 87 ? -3.729 17.372 1.750 1.00 80.06 87 PRO A O 1
ATOM 710 N N . TYR A 1 88 ? -2.465 16.561 3.417 1.00 78.62 88 TYR A N 1
ATOM 711 C CA . TYR A 1 88 ? -1.518 17.674 3.471 1.00 78.62 88 TYR A CA 1
ATOM 712 C C . TYR A 1 88 ? -0.090 17.284 3.068 1.00 78.62 88 TYR A C 1
ATOM 714 O O . TYR A 1 88 ? 0.831 18.071 3.281 1.00 78.62 88 TYR A O 1
ATOM 722 N N . GLY A 1 89 ? 0.123 16.087 2.514 1.00 78.56 89 GLY A N 1
ATOM 723 C CA . GLY A 1 89 ? 1.452 15.680 2.075 1.00 78.56 89 GLY A CA 1
ATOM 724 C C . GLY A 1 89 ? 1.600 14.204 1.724 1.00 78.56 89 GLY A C 1
ATOM 725 O O . GLY A 1 89 ? 0.640 13.445 1.606 1.00 78.56 89 GLY A O 1
ATOM 726 N N . THR A 1 90 ? 2.858 13.822 1.542 1.00 82.69 90 THR A N 1
ATOM 727 C CA . THR A 1 90 ? 3.286 12.451 1.280 1.00 82.69 90 THR A CA 1
ATOM 728 C C . THR A 1 90 ? 4.440 12.104 2.213 1.00 82.69 90 THR A C 1
ATOM 730 O O . THR A 1 90 ? 5.247 12.968 2.563 1.00 82.69 90 THR A O 1
ATOM 733 N N . GLY A 1 91 ? 4.501 10.850 2.640 1.00 78.94 91 GLY A N 1
ATOM 734 C CA . GLY A 1 91 ? 5.612 10.277 3.390 1.00 78.94 91 GLY A CA 1
ATOM 735 C C . GLY A 1 91 ? 6.107 9.007 2.712 1.00 78.94 91 GLY A C 1
ATOM 736 O O . GLY A 1 91 ? 5.370 8.365 1.967 1.00 78.94 91 GLY A O 1
ATOM 737 N N . SER A 1 92 ? 7.350 8.617 2.973 1.00 76.06 92 SER A N 1
ATOM 738 C CA . SER A 1 92 ? 7.842 7.300 2.567 1.00 76.06 92 SER A CA 1
ATOM 739 C C . SER A 1 92 ? 7.152 6.199 3.374 1.00 76.06 92 SER A C 1
ATOM 741 O O . SER A 1 92 ? 6.900 6.364 4.570 1.00 76.06 92 SER A O 1
ATOM 743 N N . THR A 1 93 ? 6.881 5.071 2.731 1.00 77.56 93 THR A N 1
ATOM 744 C CA . THR A 1 93 ? 6.442 3.838 3.412 1.00 77.56 93 THR A CA 1
ATOM 745 C C . THR A 1 93 ? 7.622 3.085 4.025 1.00 77.56 93 THR A C 1
ATOM 747 O O . THR A 1 93 ? 8.785 3.408 3.766 1.00 77.56 93 THR A O 1
ATOM 750 N N . SER A 1 94 ? 7.321 2.070 4.835 1.00 79.50 94 SER A N 1
ATOM 751 C CA . SER A 1 94 ? 8.305 1.186 5.469 1.00 79.50 94 SER A CA 1
ATOM 752 C C . SER A 1 94 ? 8.543 -0.104 4.687 1.00 79.50 94 SER A C 1
ATOM 754 O O . SER A 1 94 ? 9.375 -0.914 5.112 1.00 79.50 94 SER A O 1
ATOM 756 N N . PHE A 1 95 ? 7.837 -0.329 3.571 1.00 85.75 95 PHE A N 1
ATOM 757 C CA . PHE A 1 95 ? 8.126 -1.439 2.673 1.00 85.75 95 PHE A CA 1
ATOM 758 C C . PHE A 1 95 ? 9.605 -1.428 2.302 1.00 85.75 95 PHE A C 1
ATOM 760 O O . PHE A 1 95 ? 10.117 -0.527 1.639 1.00 85.75 95 PHE A O 1
ATOM 767 N N . ASN A 1 96 ? 10.315 -2.464 2.742 1.00 84.56 96 ASN A N 1
ATOM 768 C CA . ASN A 1 96 ? 11.686 -2.650 2.323 1.00 84.56 96 ASN A CA 1
ATOM 769 C C . ASN A 1 96 ? 11.666 -3.295 0.932 1.00 84.56 96 ASN A C 1
ATOM 771 O O . ASN A 1 96 ? 11.232 -4.445 0.816 1.00 84.56 96 ASN A O 1
ATOM 775 N N . PRO A 1 97 ? 12.175 -2.614 -0.106 1.00 83.12 97 PRO A N 1
ATOM 776 C CA . PRO A 1 97 ? 12.048 -3.087 -1.477 1.00 83.12 97 PRO A CA 1
ATOM 777 C C . PRO A 1 97 ? 12.719 -4.443 -1.713 1.00 83.12 97 PRO A C 1
ATOM 779 O O . PRO A 1 97 ? 12.308 -5.167 -2.614 1.00 83.12 97 PRO A O 1
ATOM 782 N N . THR A 1 98 ? 13.710 -4.819 -0.898 1.00 84.81 98 THR A N 1
ATOM 783 C CA . THR A 1 98 ? 14.434 -6.093 -1.025 1.00 84.81 98 THR A CA 1
ATOM 784 C C . THR A 1 98 ? 13.876 -7.212 -0.148 1.00 84.81 98 THR A C 1
ATOM 786 O O . THR A 1 98 ? 14.299 -8.357 -0.290 1.00 84.81 98 THR A O 1
ATOM 789 N N . LYS A 1 99 ? 12.932 -6.919 0.757 1.00 90.31 99 LYS A N 1
ATOM 790 C CA . LYS A 1 99 ? 12.325 -7.913 1.655 1.00 90.31 99 LYS A CA 1
ATOM 791 C C . LYS A 1 99 ? 10.911 -8.261 1.198 1.00 90.31 99 LYS A C 1
ATOM 793 O O . LYS A 1 99 ? 9.936 -7.850 1.822 1.00 90.31 99 LYS A O 1
ATOM 798 N N . PHE A 1 100 ? 10.825 -9.042 0.129 1.00 93.62 100 PHE A N 1
ATOM 799 C CA . PHE A 1 100 ? 9.580 -9.656 -0.325 1.00 93.62 100 PHE A CA 1
ATOM 800 C C . PHE A 1 100 ? 9.598 -11.171 -0.123 1.00 93.62 100 PHE A C 1
ATOM 802 O O . PHE A 1 100 ? 10.649 -11.813 -0.093 1.00 93.62 100 PHE A O 1
ATOM 809 N N . GLU A 1 101 ? 8.408 -11.745 -0.024 1.00 96.62 101 GLU A N 1
ATOM 810 C CA . GLU A 1 101 ? 8.164 -13.178 -0.108 1.00 96.62 101 GLU A CA 1
ATOM 811 C C . GLU A 1 101 ? 7.729 -13.514 -1.538 1.00 96.62 101 GLU A C 1
ATOM 813 O O . GLU A 1 101 ? 6.857 -12.845 -2.091 1.00 96.62 101 GLU A O 1
ATOM 818 N N . ARG A 1 102 ? 8.317 -14.541 -2.160 1.00 96.56 102 ARG A N 1
ATOM 819 C CA . ARG A 1 102 ? 7.836 -15.029 -3.459 1.00 96.56 102 ARG A CA 1
ATOM 820 C C . ARG A 1 102 ? 6.740 -16.072 -3.243 1.00 96.56 102 ARG A C 1
ATOM 822 O O . ARG A 1 102 ? 6.981 -17.089 -2.596 1.00 96.56 102 ARG A O 1
ATOM 829 N N . GLN A 1 103 ? 5.566 -15.837 -3.825 1.00 96.19 103 GLN A N 1
ATOM 830 C CA . GLN A 1 103 ? 4.409 -16.733 -3.789 1.00 96.19 103 GLN A CA 1
ATOM 831 C C . GLN A 1 103 ? 3.995 -17.090 -5.221 1.00 96.19 103 GLN A C 1
ATOM 833 O O . GLN A 1 103 ? 3.207 -16.394 -5.856 1.00 96.19 103 GLN A O 1
ATOM 838 N N . GLY A 1 104 ? 4.563 -18.176 -5.753 1.00 95.75 104 GLY A N 1
ATOM 839 C CA . GLY A 1 104 ? 4.419 -18.509 -7.171 1.00 95.75 104 GLY A CA 1
ATOM 840 C C . GLY A 1 104 ? 5.097 -17.456 -8.049 1.00 95.75 104 GLY A C 1
ATOM 841 O O . GLY A 1 104 ? 6.296 -17.212 -7.903 1.00 95.75 104 GLY A O 1
ATOM 842 N N . GLU A 1 105 ? 4.329 -16.835 -8.941 1.00 96.81 105 GLU A N 1
ATOM 843 C CA . GLU A 1 105 ? 4.797 -15.752 -9.818 1.00 96.81 105 GLU A CA 1
ATOM 844 C C . GLU A 1 105 ? 4.747 -14.372 -9.149 1.00 96.81 105 GLU A C 1
ATOM 846 O O . GLU A 1 105 ? 5.302 -13.412 -9.675 1.00 96.81 105 GLU A O 1
ATOM 851 N N . GLU A 1 106 ? 4.125 -14.263 -7.977 1.00 97.69 106 GLU A N 1
ATOM 852 C CA . GLU A 1 106 ? 3.942 -12.995 -7.279 1.00 97.69 106 GLU A CA 1
ATOM 853 C C . GLU A 1 106 ? 5.103 -12.714 -6.316 1.00 97.69 106 GLU A C 1
ATOM 855 O O . GLU A 1 106 ? 5.614 -13.608 -5.632 1.00 97.69 106 GLU A O 1
ATOM 860 N N . LEU A 1 107 ? 5.495 -11.446 -6.227 1.00 97.00 107 LEU A N 1
ATOM 861 C CA . LEU A 1 107 ? 6.328 -10.910 -5.154 1.00 97.00 107 LEU A CA 1
ATOM 862 C C . LEU A 1 107 ? 5.419 -10.180 -4.172 1.00 97.00 107 LEU A C 1
ATOM 864 O O . LEU A 1 107 ? 4.641 -9.332 -4.595 1.00 97.00 107 LEU A O 1
ATOM 868 N N . VAL A 1 108 ? 5.507 -10.509 -2.884 1.00 97.69 108 VAL A N 1
ATOM 869 C CA . VAL A 1 108 ? 4.631 -9.973 -1.836 1.00 97.69 108 VAL A CA 1
ATOM 870 C C . VAL A 1 108 ? 5.458 -9.235 -0.790 1.00 97.69 108 VAL A C 1
ATOM 872 O O . VAL A 1 108 ? 6.290 -9.831 -0.103 1.00 97.69 108 VAL A O 1
ATOM 875 N N . TRP A 1 109 ? 5.201 -7.943 -0.630 1.00 97.06 109 TRP A N 1
ATOM 876 C CA . TRP A 1 109 ? 5.731 -7.126 0.456 1.00 97.06 109 TRP A CA 1
ATOM 877 C C . TRP A 1 109 ? 4.686 -6.984 1.558 1.00 97.06 109 TRP A C 1
ATOM 879 O O . TRP A 1 109 ? 3.486 -6.940 1.287 1.00 97.06 109 TRP A O 1
ATOM 889 N N . LYS A 1 110 ? 5.148 -6.897 2.808 1.00 95.62 110 LYS A N 1
ATOM 890 C CA . LYS A 1 110 ? 4.286 -6.759 3.988 1.00 95.62 110 LYS A CA 1
ATOM 891 C C . LYS A 1 110 ? 4.711 -5.553 4.815 1.00 95.62 110 LYS A C 1
ATOM 893 O O . LYS A 1 110 ? 5.906 -5.349 5.031 1.00 95.62 110 LYS A O 1
ATOM 898 N N . GLU A 1 111 ? 3.742 -4.783 5.287 1.00 92.81 111 GLU A N 1
ATOM 899 C CA . GLU A 1 111 ? 3.966 -3.622 6.149 1.00 92.81 111 GLU A CA 1
ATOM 900 C C . GLU A 1 111 ? 2.885 -3.533 7.228 1.00 92.81 111 GLU A C 1
ATOM 902 O O . GLU A 1 111 ? 1.753 -3.981 7.045 1.00 92.81 111 GLU A O 1
ATOM 907 N N . VAL A 1 112 ? 3.251 -2.934 8.360 1.00 91.62 112 VAL A N 1
ATOM 908 C CA . VAL A 1 112 ? 2.317 -2.522 9.404 1.00 91.62 112 VAL A CA 1
ATOM 909 C C . VAL A 1 112 ? 2.212 -1.002 9.397 1.00 91.62 112 VAL A C 1
ATOM 911 O O . VAL A 1 112 ? 3.215 -0.312 9.566 1.00 91.62 112 VAL A O 1
ATOM 914 N N . ILE A 1 113 ? 0.996 -0.489 9.233 1.00 89.44 113 ILE A N 1
ATOM 915 C CA . ILE A 1 113 ? 0.702 0.939 9.129 1.00 89.44 113 ILE A CA 1
ATOM 916 C C . ILE A 1 113 ? -0.157 1.367 10.331 1.00 89.44 113 ILE A C 1
ATOM 918 O O . ILE A 1 113 ? -1.307 0.923 10.456 1.00 89.44 113 ILE A O 1
ATOM 922 N N . PRO A 1 114 ? 0.348 2.246 11.215 1.00 88.12 114 PRO A N 1
ATOM 923 C CA . PRO A 1 114 ? -0.464 2.882 12.250 1.00 88.12 114 PRO A CA 1
ATOM 924 C C . PRO A 1 114 ? -1.611 3.708 11.655 1.00 88.12 114 PRO A C 1
ATOM 926 O O . PRO A 1 114 ? -1.472 4.327 10.599 1.00 88.12 114 PRO A O 1
ATOM 929 N N . ILE A 1 115 ? -2.755 3.756 12.340 1.00 89.06 115 ILE A N 1
ATOM 930 C CA . ILE A 1 115 ? -3.916 4.521 11.868 1.00 89.06 115 ILE A CA 1
ATOM 931 C C . ILE A 1 115 ? -3.903 5.923 12.479 1.00 89.06 115 ILE A C 1
ATOM 933 O O . ILE A 1 115 ? -4.245 6.112 13.644 1.00 89.06 115 ILE A O 1
ATOM 937 N N . SER A 1 116 ? -3.552 6.917 11.664 1.00 87.00 116 SER A N 1
ATOM 938 C CA . SER A 1 116 ? -3.647 8.332 12.032 1.00 87.00 116 SER A CA 1
ATOM 939 C C . SER A 1 116 ? -5.096 8.839 12.027 1.00 87.00 116 SER A C 1
ATOM 941 O O . SER A 1 116 ? -6.015 8.164 11.556 1.00 87.00 116 SER A O 1
ATOM 943 N N . LYS A 1 117 ? -5.306 10.080 12.486 1.00 86.44 117 LYS A N 1
ATOM 944 C CA . LYS A 1 117 ? -6.608 10.765 12.410 1.00 86.44 117 LYS A CA 1
ATOM 945 C C . LYS A 1 117 ? -7.189 10.805 10.996 1.00 86.44 117 LYS A C 1
ATOM 947 O O . LYS A 1 117 ? -8.351 10.459 10.814 1.00 86.44 117 LYS A O 1
ATOM 952 N N . ASP A 1 118 ? -6.386 11.161 9.999 1.00 86.31 118 ASP A N 1
ATOM 953 C CA . ASP A 1 118 ? -6.846 11.170 8.606 1.00 86.31 118 ASP A CA 1
ATOM 954 C C . ASP A 1 118 ? -7.185 9.750 8.122 1.00 86.31 118 ASP A C 1
ATOM 956 O O . ASP A 1 118 ? -8.100 9.554 7.321 1.00 86.31 118 ASP A O 1
ATOM 960 N N . GLY A 1 119 ? -6.495 8.738 8.659 1.00 86.12 119 GLY A N 1
ATOM 961 C CA . GLY A 1 119 ? -6.773 7.333 8.383 1.00 86.12 119 GLY A CA 1
ATOM 962 C C . GLY A 1 119 ? -8.064 6.798 8.996 1.00 86.12 119 GLY A C 1
ATOM 963 O O . GLY A 1 119 ? -8.630 5.849 8.451 1.00 86.12 119 GLY A O 1
ATOM 964 N N . LEU A 1 120 ? -8.541 7.401 10.089 1.00 88.00 120 LEU A N 1
ATOM 965 C CA . LEU A 1 120 ? -9.867 7.136 10.654 1.00 88.00 120 LEU A CA 1
ATOM 966 C C . LEU A 1 120 ? -10.974 7.682 9.741 1.00 88.00 120 LEU A C 1
ATOM 968 O O . LEU A 1 120 ? -12.037 7.087 9.631 1.00 88.00 120 LEU A O 1
ATOM 972 N N . GLU A 1 121 ? -10.706 8.791 9.053 1.00 87.88 121 GLU A N 1
ATOM 973 C CA . GLU A 1 121 ? -11.644 9.440 8.130 1.00 87.88 121 GLU A CA 1
ATOM 974 C C . GLU A 1 121 ? -11.581 8.863 6.700 1.00 87.88 121 GLU A C 1
ATOM 976 O O . GLU A 1 121 ? -12.278 9.356 5.815 1.00 87.88 121 GLU A O 1
ATOM 981 N N . GLY A 1 122 ? -10.750 7.840 6.454 1.00 87.62 122 GLY A N 1
ATOM 982 C CA . GLY A 1 122 ? -10.574 7.235 5.127 1.00 87.62 122 GLY A CA 1
ATOM 983 C C . GLY A 1 122 ? -9.885 8.156 4.114 1.00 87.62 122 GLY A C 1
ATOM 984 O O . GLY A 1 122 ? -10.122 8.059 2.914 1.00 87.62 122 GLY A O 1
ATOM 985 N N . LYS A 1 123 ? -9.067 9.101 4.591 1.00 87.88 123 LYS A N 1
ATOM 986 C CA . LYS A 1 123 ? -8.409 10.128 3.765 1.00 87.88 123 LYS A CA 1
ATOM 987 C C . LYS A 1 123 ? -6.948 9.821 3.447 1.00 87.88 123 LYS A C 1
ATOM 989 O O . LYS A 1 123 ? -6.220 10.705 2.998 1.00 87.88 123 LYS A O 1
ATOM 994 N N . ILE A 1 124 ? -6.509 8.597 3.719 1.00 89.81 124 ILE A N 1
ATOM 995 C CA . ILE A 1 124 ? -5.144 8.153 3.449 1.00 89.81 124 ILE A CA 1
ATOM 996 C C . ILE A 1 124 ? -5.136 7.127 2.321 1.00 89.81 124 ILE A C 1
ATOM 998 O O . ILE A 1 124 ? -6.099 6.380 2.143 1.00 89.81 124 ILE A O 1
ATOM 1002 N N . ALA A 1 125 ? -4.029 7.061 1.594 1.00 92.06 125 ALA A N 1
ATOM 1003 C CA . ALA A 1 125 ? -3.809 6.052 0.567 1.00 92.06 125 ALA A CA 1
ATOM 1004 C C . ALA A 1 125 ? -2.370 5.534 0.614 1.00 92.06 125 ALA A C 1
ATOM 1006 O O . ALA A 1 125 ? -1.452 6.264 0.993 1.00 92.06 125 ALA A O 1
ATOM 1007 N N . LEU A 1 126 ? -2.177 4.285 0.201 1.00 93.75 126 LEU A N 1
ATOM 1008 C CA . LEU A 1 126 ? -0.868 3.748 -0.149 1.00 93.75 126 LEU A CA 1
ATOM 1009 C C . LEU A 1 126 ? -0.630 3.986 -1.641 1.00 93.75 126 LEU A C 1
ATOM 1011 O O . LEU A 1 126 ? -1.493 3.674 -2.450 1.00 93.75 126 LEU A O 1
ATOM 1015 N N . GLY A 1 127 ? 0.527 4.513 -2.015 1.00 93.19 127 GLY A N 1
ATOM 1016 C CA . GLY A 1 127 ? 0.987 4.519 -3.399 1.00 93.19 127 GLY A CA 1
ATOM 1017 C C . GLY A 1 127 ? 2.125 3.538 -3.608 1.00 93.19 127 GLY A C 1
ATOM 1018 O O . GLY A 1 127 ? 2.982 3.418 -2.733 1.00 93.19 127 GLY A O 1
ATOM 1019 N N . ALA A 1 128 ? 2.152 2.886 -4.765 1.00 93.88 128 ALA A N 1
ATOM 1020 C CA . ALA A 1 128 ? 3.240 2.010 -5.179 1.00 93.88 128 ALA A CA 1
ATOM 1021 C C . ALA A 1 128 ? 3.574 2.195 -6.663 1.00 93.88 128 ALA A C 1
ATOM 1023 O O . ALA A 1 128 ? 2.680 2.291 -7.506 1.00 93.88 128 ALA A O 1
ATOM 1024 N N . CYS A 1 129 ? 4.864 2.231 -6.971 1.00 92.88 129 CYS A N 1
ATOM 1025 C CA . CYS A 1 129 ? 5.409 2.197 -8.322 1.00 92.88 129 CYS A CA 1
ATOM 1026 C C . CYS A 1 129 ? 6.696 1.361 -8.351 1.00 92.88 129 CYS A C 1
ATOM 1028 O O . CYS A 1 129 ? 7.309 1.056 -7.323 1.00 92.88 129 CYS A O 1
ATOM 1030 N N . VAL A 1 130 ? 7.106 0.971 -9.551 1.00 92.62 130 VAL A N 1
ATOM 1031 C CA . VAL A 1 130 ? 8.437 0.441 -9.829 1.00 92.62 130 VAL A CA 1
ATOM 1032 C C . VAL A 1 130 ? 9.320 1.596 -10.264 1.00 92.62 130 VAL A C 1
ATOM 1034 O O . VAL A 1 130 ? 9.060 2.267 -11.262 1.00 92.62 130 VAL A O 1
ATOM 1037 N N . LYS A 1 131 ? 10.406 1.795 -9.529 1.00 91.12 131 LYS A N 1
ATOM 1038 C CA . LYS A 1 131 ? 11.455 2.740 -9.872 1.00 91.12 131 LYS A CA 1
ATOM 1039 C C . LYS A 1 131 ? 12.608 2.017 -10.553 1.00 91.12 131 LYS A C 1
ATOM 1041 O O . LYS A 1 131 ? 13.100 1.009 -10.049 1.00 91.12 131 LYS A O 1
ATOM 1046 N N . TRP A 1 132 ? 13.051 2.550 -11.681 1.00 90.50 132 TRP A N 1
ATOM 1047 C CA . TRP A 1 132 ? 14.167 2.041 -12.467 1.00 90.50 132 TRP A CA 1
ATOM 1048 C C . TRP A 1 132 ? 15.386 2.938 -12.271 1.00 90.50 132 TRP A C 1
ATOM 1050 O O . TRP A 1 132 ? 15.332 4.146 -12.512 1.00 90.50 132 TRP A O 1
ATOM 1060 N N . GLU A 1 133 ? 16.489 2.354 -11.811 1.00 90.25 133 GLU A N 1
ATOM 1061 C CA . GLU A 1 133 ? 17.685 3.085 -11.392 1.00 90.25 133 GLU A CA 1
ATOM 1062 C C . GLU A 1 133 ? 18.938 2.569 -12.108 1.00 90.25 133 GLU A C 1
ATOM 1064 O O . GLU A 1 133 ? 19.155 1.363 -12.238 1.00 90.25 133 GLU A O 1
ATOM 1069 N N . LYS A 1 134 ? 19.796 3.496 -12.544 1.00 89.00 134 LYS A N 1
ATOM 1070 C CA . LYS A 1 134 ? 21.127 3.210 -13.084 1.00 89.00 134 LYS A CA 1
ATOM 1071 C C . LYS A 1 134 ? 22.113 4.278 -12.626 1.00 89.00 134 LYS A C 1
ATOM 1073 O O . LYS A 1 134 ? 21.810 5.468 -12.683 1.00 89.00 134 LYS A O 1
ATOM 1078 N N . ASP A 1 135 ? 23.309 3.852 -12.231 1.00 87.69 135 ASP A N 1
ATOM 1079 C CA . ASP A 1 135 ? 24.363 4.763 -11.787 1.00 87.69 135 ASP A CA 1
ATOM 1080 C C . ASP A 1 135 ? 24.714 5.786 -12.877 1.00 87.69 135 ASP A C 1
ATOM 1082 O O . ASP A 1 135 ? 24.991 5.440 -14.028 1.00 87.69 135 ASP A O 1
ATOM 1086 N N . GLY A 1 136 ? 24.696 7.067 -12.503 1.00 86.25 136 GLY A N 1
ATOM 1087 C CA . GLY A 1 136 ? 24.999 8.179 -13.408 1.00 86.25 136 GLY A CA 1
ATOM 1088 C C . GLY A 1 136 ? 23.881 8.546 -14.392 1.00 86.25 136 GLY A C 1
ATOM 1089 O O . GLY A 1 136 ? 24.108 9.401 -15.246 1.00 86.25 136 GLY A O 1
ATOM 1090 N N . VAL A 1 137 ? 22.689 7.948 -14.280 1.00 85.69 137 VAL A N 1
ATOM 1091 C CA . VAL A 1 137 ? 21.512 8.256 -15.110 1.00 85.69 137 VAL A CA 1
ATOM 1092 C C . VAL A 1 137 ? 20.336 8.654 -14.214 1.00 85.69 137 VAL A C 1
ATOM 10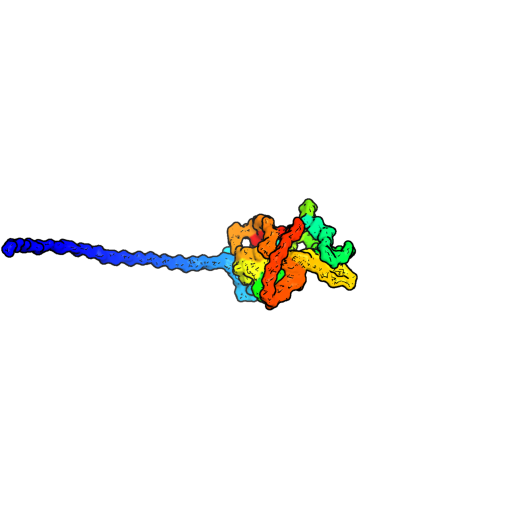94 O O . VAL A 1 137 ? 20.214 8.181 -13.085 1.00 85.69 137 VAL A O 1
ATOM 1097 N N . ALA A 1 138 ? 19.472 9.549 -14.701 1.00 82.44 138 ALA A N 1
ATOM 1098 C CA . ALA A 1 138 ? 18.243 9.899 -13.997 1.00 82.44 138 ALA A CA 1
ATOM 1099 C C . ALA A 1 138 ? 17.355 8.656 -13.818 1.00 82.44 138 ALA A C 1
ATOM 1101 O O . ALA A 1 138 ? 17.147 7.897 -14.765 1.00 82.44 138 ALA A O 1
ATOM 1102 N N . SER A 1 139 ? 16.846 8.449 -12.604 1.00 85.56 139 SER A N 1
ATOM 1103 C CA . SER A 1 139 ? 15.883 7.381 -12.340 1.00 85.56 139 SER A CA 1
ATOM 1104 C C . SER A 1 139 ? 14.549 7.667 -13.022 1.00 85.56 139 SER A C 1
ATOM 1106 O O . SER A 1 139 ? 14.175 8.826 -13.196 1.00 85.56 139 SER A O 1
ATOM 1108 N N . ILE A 1 140 ? 13.824 6.606 -13.370 1.00 86.06 140 ILE A N 1
ATOM 1109 C CA . ILE A 1 140 ? 12.490 6.694 -13.966 1.00 86.06 140 ILE A CA 1
ATOM 1110 C C . ILE A 1 140 ? 11.537 5.855 -13.121 1.00 86.06 140 ILE A C 1
ATOM 1112 O O . ILE A 1 140 ? 11.741 4.652 -12.971 1.00 86.06 140 ILE A O 1
ATOM 1116 N N . SER A 1 141 ? 10.498 6.482 -12.582 1.00 87.50 141 SER A N 1
ATOM 1117 C CA . SER A 1 141 ? 9.378 5.780 -11.951 1.00 87.50 141 SER A CA 1
ATOM 1118 C C . SER A 1 141 ? 8.321 5.427 -12.994 1.00 87.50 141 SER A C 1
ATOM 1120 O O . SER A 1 141 ? 7.990 6.255 -13.845 1.00 87.50 141 SER A O 1
ATOM 1122 N N . ASP A 1 142 ? 7.788 4.208 -12.924 1.00 88.00 142 ASP A N 1
ATOM 1123 C CA . ASP A 1 142 ? 6.624 3.806 -13.711 1.00 88.00 142 ASP A CA 1
ATOM 1124 C C . ASP A 1 142 ? 5.327 4.460 -13.179 1.00 88.00 142 ASP A C 1
ATOM 1126 O O . ASP A 1 142 ? 5.346 5.439 -12.423 1.00 88.00 142 ASP A O 1
ATOM 1130 N N . VAL A 1 143 ? 4.179 3.949 -13.627 1.00 89.50 143 VAL A N 1
ATOM 1131 C CA . VAL A 1 143 ? 2.860 4.413 -13.186 1.00 89.50 143 VAL A CA 1
ATOM 1132 C C . VAL A 1 143 ? 2.713 4.250 -11.673 1.00 89.50 143 VAL A C 1
ATOM 1134 O O . VAL A 1 143 ? 2.771 3.138 -11.148 1.00 89.50 143 VAL A O 1
ATOM 1137 N N . LEU A 1 144 ? 2.430 5.356 -10.983 1.00 91.00 144 LEU A N 1
ATOM 1138 C CA . LEU A 1 144 ? 2.093 5.335 -9.567 1.00 91.00 144 LEU A CA 1
ATOM 1139 C C . LEU A 1 144 ? 0.644 4.894 -9.384 1.00 91.00 144 LEU A C 1
ATOM 1141 O O . LEU A 1 144 ? -0.290 5.589 -9.788 1.00 91.00 144 LEU A O 1
ATOM 1145 N N . GLU A 1 145 ? 0.474 3.750 -8.733 1.00 93.56 145 GLU A N 1
ATOM 1146 C CA . GLU A 1 145 ? -0.811 3.135 -8.421 1.00 93.56 145 GLU A CA 1
ATOM 1147 C C . GLU A 1 145 ? -1.207 3.461 -6.976 1.00 93.56 145 GLU A C 1
ATOM 1149 O O . GLU A 1 145 ? -0.441 3.208 -6.047 1.00 93.56 145 GLU A O 1
ATOM 1154 N N . LEU A 1 146 ? -2.386 4.063 -6.787 1.00 92.88 146 LEU A N 1
ATOM 1155 C CA . LEU A 1 146 ? -2.882 4.554 -5.501 1.00 92.88 146 LEU A CA 1
ATOM 1156 C C . LEU A 1 146 ? -4.039 3.696 -4.973 1.00 92.88 146 LEU A C 1
ATOM 1158 O O . LEU A 1 146 ? -5.077 3.541 -5.618 1.00 92.88 146 LEU A O 1
ATOM 1162 N N . PHE A 1 147 ? -3.875 3.227 -3.744 1.00 95.06 147 PHE A N 1
ATOM 1163 C CA . PHE A 1 147 ? -4.790 2.370 -3.008 1.00 95.06 147 PHE A CA 1
ATOM 1164 C C . PHE A 1 147 ? -5.350 3.128 -1.794 1.00 95.06 147 PHE A C 1
ATOM 1166 O O . PHE A 1 147 ? -4.682 3.209 -0.756 1.00 95.06 147 PHE A O 1
ATOM 1173 N N . PRO A 1 148 ? -6.542 3.740 -1.895 1.00 93.56 148 PRO A N 1
ATOM 1174 C CA . PRO A 1 148 ? -7.159 4.414 -0.760 1.00 93.56 148 PRO A CA 1
ATOM 1175 C C . PRO A 1 148 ? -7.547 3.405 0.324 1.00 93.56 148 PRO A C 1
ATOM 1177 O O . PRO A 1 148 ? -8.067 2.327 0.041 1.00 93.56 148 PRO A O 1
ATOM 1180 N N . PHE A 1 149 ? -7.322 3.768 1.586 1.00 93.62 149 PHE A N 1
ATOM 1181 C CA . PHE A 1 149 ? -7.790 2.962 2.706 1.00 93.62 149 PHE A CA 1
ATOM 1182 C C . PHE A 1 149 ? -9.180 3.427 3.142 1.00 93.62 149 PHE A C 1
ATOM 1184 O O . PHE A 1 149 ? -9.361 4.618 3.416 1.00 93.62 149 PHE A O 1
ATOM 1191 N N . PRO A 1 150 ? -10.153 2.513 3.300 1.00 93.31 150 PRO A N 1
ATOM 1192 C CA . PRO A 1 150 ? -11.421 2.875 3.905 1.00 93.31 150 PRO A CA 1
ATOM 1193 C C . PRO A 1 150 ? -11.236 3.210 5.397 1.00 93.31 150 PRO A C 1
ATOM 1195 O O . PRO A 1 150 ? -10.244 2.791 6.022 1.00 93.31 150 PRO A O 1
ATOM 1198 N N . PRO A 1 151 ? -12.198 3.938 5.993 1.00 92.81 151 PRO A N 1
ATOM 1199 C CA . PRO A 1 151 ? -12.305 4.064 7.443 1.00 92.81 151 PRO A CA 1
ATOM 1200 C C . PRO A 1 151 ? -12.251 2.686 8.125 1.00 92.81 151 PRO A C 1
ATOM 1202 O O . PRO A 1 151 ? -12.762 1.715 7.562 1.00 92.81 151 PRO A O 1
ATOM 1205 N N . PRO A 1 152 ? -11.626 2.566 9.309 1.00 92.44 152 PRO A N 1
ATOM 1206 C CA . PRO A 1 152 ? -11.597 1.305 10.030 1.00 92.44 152 PRO A CA 1
ATOM 1207 C C . PRO A 1 152 ? -13.011 0.889 10.452 1.00 92.44 152 PRO A C 1
ATOM 1209 O O . PRO A 1 152 ? -13.809 1.719 10.887 1.00 92.44 152 PRO A O 1
ATOM 1212 N N . ASP A 1 153 ? -13.289 -0.406 10.348 1.00 92.19 153 ASP A N 1
ATOM 1213 C CA . ASP A 1 153 ? -14.560 -1.033 10.697 1.00 92.19 153 ASP A CA 1
ATOM 1214 C C . ASP A 1 153 ? -14.289 -2.165 11.691 1.00 92.19 153 ASP A C 1
ATOM 1216 O O . ASP A 1 153 ? -13.436 -3.022 11.451 1.00 92.19 153 ASP A O 1
ATOM 1220 N N . THR A 1 154 ? -14.989 -2.158 12.825 1.00 89.75 154 THR A N 1
ATOM 1221 C CA . THR A 1 154 ? -14.830 -3.182 13.865 1.00 89.75 154 THR A CA 1
ATOM 1222 C C . THR A 1 154 ? -15.173 -4.574 13.365 1.0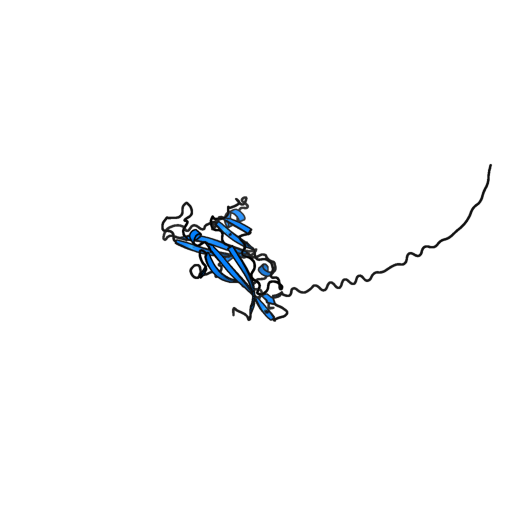0 89.75 154 THR A C 1
ATOM 1224 O O . THR A 1 154 ? -14.549 -5.539 13.799 1.00 89.75 154 THR A O 1
ATOM 1227 N N . ASP A 1 155 ? -16.099 -4.681 12.413 1.00 91.56 155 ASP A N 1
ATOM 1228 C CA . ASP A 1 155 ? -16.526 -5.970 11.867 1.00 91.56 155 ASP A CA 1
ATOM 1229 C C . ASP A 1 155 ? -15.466 -6.580 10.926 1.00 91.56 155 ASP A C 1
ATOM 1231 O O . ASP A 1 155 ? -15.561 -7.747 10.550 1.00 91.56 155 ASP A O 1
ATOM 1235 N N . GLN A 1 156 ? -14.437 -5.804 10.559 1.00 91.56 156 GLN A N 1
ATOM 1236 C CA . GLN A 1 156 ? -13.330 -6.206 9.682 1.00 91.56 156 GLN A CA 1
ATOM 1237 C C . GLN A 1 156 ? -12.012 -6.440 10.445 1.00 91.56 156 GL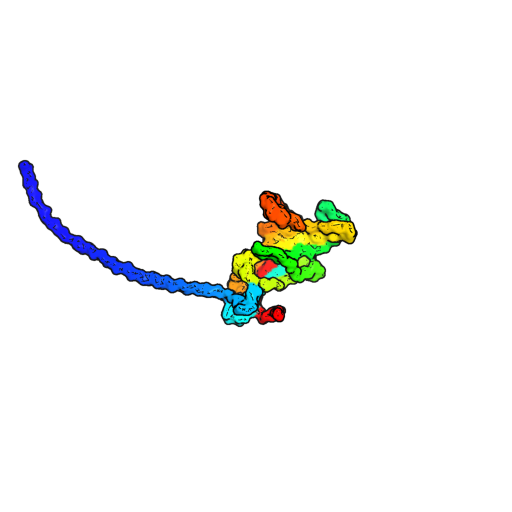N A C 1
ATOM 1239 O O . GLN A 1 156 ? -10.946 -6.570 9.835 1.00 91.56 156 GLN A O 1
ATOM 1244 N N . ILE A 1 157 ? -12.049 -6.480 11.780 1.00 94.75 157 ILE A N 1
ATOM 1245 C CA . ILE A 1 157 ? -10.872 -6.812 12.593 1.00 94.75 157 ILE A CA 1
ATOM 1246 C C . ILE A 1 157 ? -10.483 -8.277 12.366 1.00 94.75 157 ILE A C 1
ATOM 1248 O O . ILE A 1 157 ? -11.325 -9.168 12.352 1.00 94.75 157 ILE A O 1
ATOM 1252 N N . ASP A 1 158 ? -9.187 -8.506 12.158 1.00 96.31 158 ASP A N 1
ATOM 1253 C CA . ASP A 1 158 ? -8.540 -9.777 11.826 1.00 96.31 158 ASP A CA 1
ATOM 1254 C C . ASP A 1 158 ? -9.002 -10.431 10.508 1.00 96.31 158 ASP A C 1
ATOM 1256 O O . ASP A 1 158 ? -8.512 -11.503 10.137 1.00 96.31 158 ASP A O 1
ATOM 1260 N N . VAL A 1 159 ? -9.863 -9.754 9.743 1.00 97.44 159 VAL A N 1
ATOM 1261 C CA . VAL A 1 159 ? -10.356 -10.197 8.436 1.00 97.44 159 VAL A CA 1
ATOM 1262 C C . VAL A 1 159 ? -9.543 -9.534 7.327 1.00 97.44 159 VAL A C 1
ATOM 1264 O O . VAL A 1 159 ? -9.492 -8.312 7.213 1.00 97.44 159 VAL A O 1
ATOM 1267 N N . TRP A 1 160 ? -8.907 -10.348 6.482 1.00 97.75 160 TRP A N 1
ATOM 1268 C CA . TRP A 1 160 ? -8.270 -9.852 5.263 1.00 97.75 160 TRP A CA 1
ATOM 1269 C C . TRP A 1 160 ? -9.316 -9.394 4.254 1.00 97.75 160 TRP A C 1
ATOM 1271 O O . TRP A 1 160 ? -10.219 -10.153 3.899 1.00 97.75 160 TRP A O 1
ATOM 1281 N N . SER A 1 161 ? -9.129 -8.185 3.729 1.00 97.31 161 SER A N 1
ATOM 1282 C CA . SER A 1 161 ? -9.840 -7.723 2.545 1.00 97.31 161 SER A CA 1
ATOM 1283 C C . SER A 1 161 ? -9.572 -8.662 1.356 1.00 97.31 161 SER A C 1
ATOM 1285 O O . SER A 1 161 ? -8.538 -9.348 1.315 1.00 97.31 161 SER A O 1
ATOM 1287 N N . PRO A 1 162 ? -10.447 -8.673 0.333 1.00 97.50 162 PRO A N 1
ATOM 1288 C CA . PRO A 1 162 ? -10.050 -9.207 -0.962 1.00 97.50 162 PRO A CA 1
ATOM 1289 C C . PRO A 1 162 ? -8.818 -8.457 -1.489 1.00 97.50 162 PRO A C 1
ATOM 1291 O O . PRO A 1 162 ? -8.515 -7.338 -1.063 1.00 97.50 162 PRO A O 1
ATOM 1294 N N . TRP A 1 163 ? -8.124 -9.081 -2.437 1.00 97.69 163 TRP A N 1
ATOM 1295 C CA . TRP A 1 163 ? -7.126 -8.386 -3.240 1.00 97.69 163 TRP A CA 1
ATOM 1296 C C . TRP A 1 163 ? -7.827 -7.372 -4.140 1.00 97.69 163 TRP A C 1
ATOM 1298 O O . TRP A 1 163 ? -8.742 -7.735 -4.879 1.00 97.69 163 TRP A O 1
ATOM 1308 N N . ILE A 1 164 ? -7.396 -6.119 -4.062 1.00 97.12 164 ILE A N 1
ATOM 1309 C CA . ILE A 1 164 ? -7.902 -5.006 -4.862 1.00 97.12 164 ILE A CA 1
ATOM 1310 C C . ILE A 1 164 ? -6.783 -4.425 -5.719 1.00 97.12 164 ILE A C 1
ATOM 1312 O O . ILE A 1 164 ? -5.612 -4.471 -5.342 1.00 97.12 164 ILE A O 1
ATOM 1316 N N . GLU A 1 165 ? -7.146 -3.876 -6.870 1.00 96.50 165 GLU A N 1
ATOM 1317 C CA . GLU A 1 165 ? -6.256 -3.034 -7.668 1.00 96.50 165 GLU A CA 1
ATOM 1318 C C . GLU A 1 165 ? -6.373 -1.571 -7.235 1.00 96.50 165 GLU A C 1
ATOM 1320 O O . GLU A 1 165 ? -7.236 -1.212 -6.434 1.00 96.50 165 GLU A O 1
ATOM 1325 N N . ALA A 1 166 ? -5.488 -0.724 -7.753 1.00 93.94 166 ALA A N 1
ATOM 1326 C CA . ALA A 1 166 ? -5.523 0.697 -7.461 1.00 93.94 166 ALA A CA 1
ATOM 1327 C C . ALA A 1 166 ? -6.740 1.389 -8.090 1.00 93.94 166 ALA A C 1
ATOM 1329 O O . ALA A 1 166 ? -7.003 1.259 -9.289 1.00 93.94 166 ALA A O 1
ATOM 1330 N N . ASP A 1 167 ? -7.414 2.207 -7.282 1.00 88.62 167 ASP A N 1
ATOM 1331 C CA . ASP A 1 167 ? -8.557 3.024 -7.701 1.00 88.62 167 ASP A CA 1
ATOM 1332 C C . ASP A 1 167 ? -8.128 4.206 -8.576 1.00 88.62 167 ASP A C 1
ATOM 1334 O O . ASP A 1 167 ? -8.912 4.725 -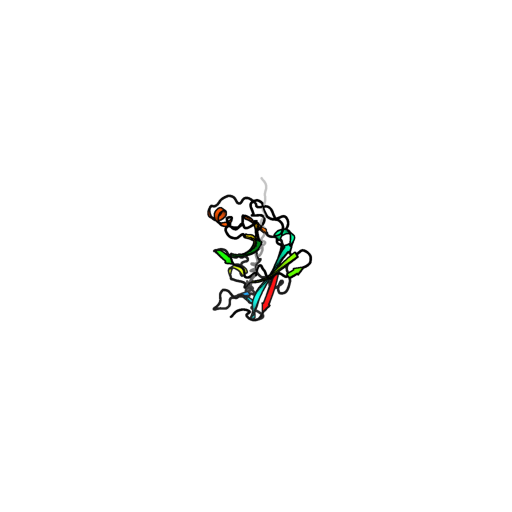9.374 1.00 88.62 167 ASP A O 1
ATOM 1338 N N . ARG A 1 168 ? -6.889 4.678 -8.394 1.00 87.56 168 ARG A N 1
ATOM 1339 C CA . ARG A 1 168 ? -6.329 5.818 -9.126 1.00 87.56 168 ARG A CA 1
ATOM 1340 C C . ARG A 1 168 ? -4.910 5.529 -9.578 1.00 87.56 168 ARG A C 1
ATOM 1342 O O . ARG A 1 168 ? -4.166 4.813 -8.911 1.00 87.56 168 ARG A O 1
ATOM 1349 N N . ARG A 1 169 ? -4.538 6.120 -10.709 1.00 89.44 169 ARG A N 1
ATOM 1350 C CA . ARG A 1 169 ? -3.222 5.971 -11.330 1.00 89.44 169 ARG A CA 1
ATOM 1351 C C . ARG A 1 169 ? -2.755 7.315 -11.857 1.00 89.44 169 ARG A C 1
ATOM 1353 O O . ARG A 1 169 ? -3.567 8.071 -12.382 1.00 89.44 169 ARG A O 1
ATOM 1360 N N . ARG A 1 170 ? -1.460 7.589 -11.733 1.00 81.62 170 ARG A N 1
ATOM 1361 C CA . ARG A 1 170 ? -0.835 8.802 -12.270 1.00 81.62 170 ARG A CA 1
ATOM 1362 C C . ARG A 1 170 ? 0.583 8.531 -12.749 1.00 81.62 170 ARG A C 1
ATOM 1364 O O . ARG A 1 170 ? 1.195 7.534 -12.368 1.00 81.62 170 ARG A O 1
ATOM 1371 N N . GLU A 1 171 ? 1.116 9.435 -13.559 1.00 76.19 171 GLU A N 1
ATOM 1372 C CA . GLU A 1 171 ? 2.531 9.406 -13.928 1.00 76.19 171 GLU A CA 1
ATOM 1373 C C . GLU A 1 171 ? 3.381 9.612 -12.667 1.00 76.19 171 GLU A C 1
ATOM 1375 O O . GLU A 1 171 ? 3.044 10.470 -11.851 1.00 76.19 171 GLU A O 1
ATOM 1380 N N . GLY A 1 172 ? 4.440 8.813 -12.492 1.00 65.44 172 GLY A N 1
ATOM 1381 C CA . GLY A 1 172 ? 5.231 8.705 -11.260 1.00 65.44 172 GLY A CA 1
ATOM 1382 C C . GLY A 1 172 ? 5.778 10.027 -10.694 1.00 65.44 172 GLY A C 1
ATOM 1383 O O . GLY A 1 172 ? 5.058 10.800 -10.061 1.00 65.44 172 GLY A O 1
ATOM 1384 N N . ASP A 1 173 ? 7.078 10.284 -10.860 1.00 56.47 173 ASP A N 1
ATOM 1385 C CA . ASP A 1 173 ? 7.801 11.340 -10.119 1.00 56.47 173 ASP A CA 1
ATOM 1386 C C . ASP A 1 173 ? 7.296 12.777 -10.387 1.00 56.47 173 ASP A C 1
ATOM 1388 O O . ASP A 1 173 ? 7.579 13.696 -9.614 1.00 56.47 173 ASP A O 1
ATOM 1392 N N . PHE A 1 174 ? 6.501 12.985 -11.445 1.00 52.50 174 PHE A N 1
ATOM 1393 C CA . PHE A 1 174 ? 6.009 14.300 -11.874 1.00 52.50 174 PHE A CA 1
ATOM 1394 C C . PHE A 1 174 ? 4.481 14.475 -11.827 1.00 52.50 174 PHE A C 1
ATOM 1396 O O . PHE A 1 174 ? 4.004 15.589 -12.066 1.00 52.50 174 PHE A O 1
ATOM 1403 N N . GLY A 1 175 ? 3.701 13.455 -11.446 1.00 52.28 175 GLY A N 1
ATOM 1404 C CA . GLY A 1 175 ? 2.235 13.564 -11.366 1.00 52.28 175 GLY A CA 1
ATOM 1405 C C . GLY A 1 175 ? 1.762 14.650 -10.391 1.00 52.28 175 GLY A C 1
ATOM 1406 O O . GLY A 1 175 ? 0.842 15.411 -10.687 1.00 52.28 175 GLY A O 1
ATOM 1407 N N . TRP A 1 176 ? 2.477 14.832 -9.275 1.00 55.28 176 TRP A N 1
ATOM 1408 C CA . TRP A 1 176 ? 2.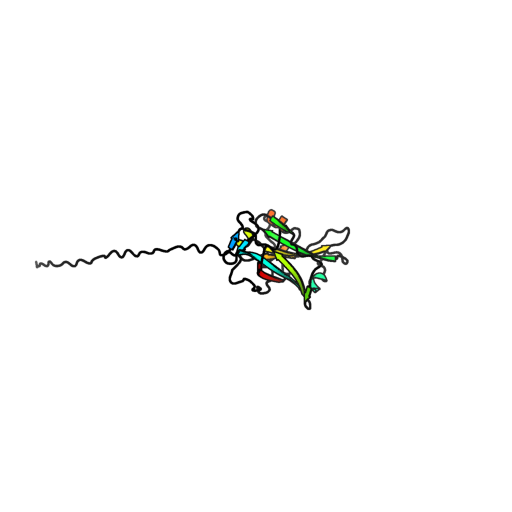170 15.877 -8.288 1.00 55.28 176 TRP A CA 1
ATOM 1409 C C . TRP A 1 176 ? 2.358 17.302 -8.840 1.00 55.28 176 TRP A C 1
ATOM 1411 O O . TRP A 1 176 ? 1.628 18.220 -8.466 1.00 55.28 176 TRP A O 1
ATOM 1421 N N . HIS A 1 177 ? 3.322 17.506 -9.746 1.00 49.31 177 HIS A N 1
ATOM 1422 C CA . HIS A 1 177 ? 3.539 18.798 -10.391 1.00 49.31 177 HIS A CA 1
ATOM 1423 C C . HIS A 1 177 ? 2.396 19.127 -11.357 1.00 49.31 177 HIS A C 1
ATOM 1425 O O . HIS A 1 177 ? 1.999 20.289 -11.452 1.00 49.31 177 HIS A O 1
ATOM 1431 N N . ALA A 1 178 ? 1.849 18.137 -12.067 1.00 56.09 178 ALA A N 1
ATOM 1432 C CA . ALA A 1 178 ? 0.683 18.332 -12.929 1.00 56.09 178 ALA A CA 1
ATOM 1433 C C . ALA A 1 178 ? -0.570 18.694 -12.108 1.00 56.09 178 ALA A C 1
ATOM 1435 O O . ALA A 1 178 ? -1.261 19.660 -12.448 1.00 56.09 178 ALA A O 1
ATOM 1436 N N . GLU A 1 179 ? -0.787 18.004 -10.982 1.00 53.94 179 GLU A N 1
ATOM 1437 C CA . GLU A 1 179 ? -1.864 18.274 -10.016 1.00 53.94 179 GLU A CA 1
ATOM 1438 C C . GLU A 1 179 ? -1.758 19.686 -9.412 1.00 53.94 179 GLU A C 1
ATOM 1440 O O . GLU A 1 179 ? -2.721 20.458 -9.443 1.00 53.94 179 GLU A O 1
ATOM 1445 N N . ALA A 1 180 ? -0.571 20.077 -8.931 1.00 57.97 180 ALA A N 1
ATOM 1446 C CA . ALA A 1 180 ? -0.324 21.410 -8.372 1.00 57.97 180 ALA A CA 1
ATOM 1447 C C . ALA A 1 180 ? -0.570 22.536 -9.393 1.00 57.97 180 ALA A C 1
ATOM 1449 O O . ALA A 1 180 ? -0.977 23.640 -9.027 1.00 57.97 180 ALA A O 1
ATOM 1450 N N . ASN A 1 181 ? -0.369 22.247 -10.682 1.00 55.41 181 ASN A N 1
ATOM 1451 C CA . ASN A 1 181 ? -0.598 23.181 -11.780 1.00 55.41 181 ASN A CA 1
ATOM 1452 C C . ASN A 1 181 ? -2.001 23.074 -12.405 1.00 55.41 181 ASN A C 1
ATOM 1454 O O . ASN A 1 181 ? -2.247 23.711 -13.430 1.00 55.41 181 ASN A O 1
ATOM 1458 N N . LYS A 1 182 ? -2.927 22.308 -11.803 1.00 55.94 182 LYS A N 1
ATOM 1459 C CA . LYS A 1 182 ? -4.312 22.117 -12.279 1.00 55.94 182 LYS A CA 1
ATOM 1460 C C . LYS A 1 182 ? -4.402 21.696 -13.751 1.00 55.94 182 LYS A C 1
ATOM 1462 O O . LYS A 1 182 ? -5.353 22.066 -14.444 1.00 55.94 182 LYS A O 1
ATOM 1467 N N . LYS A 1 183 ? -3.406 20.963 -14.253 1.00 56.62 183 LYS A N 1
ATOM 1468 C CA . LYS A 1 183 ? -3.505 20.360 -15.584 1.00 56.62 183 LYS A CA 1
ATOM 1469 C C . LYS A 1 183 ? -4.540 19.238 -15.525 1.00 56.62 183 LYS A C 1
ATOM 1471 O O . LYS A 1 183 ? -4.668 18.582 -14.494 1.00 56.62 183 LYS A O 1
ATOM 1476 N N . ALA A 1 184 ? -5.306 19.065 -16.603 1.00 53.72 184 ALA A N 1
ATOM 1477 C CA . ALA A 1 184 ? -6.225 17.939 -16.706 1.00 53.72 184 ALA A CA 1
ATOM 1478 C C . ALA A 1 184 ? -5.422 16.643 -16.540 1.00 53.72 184 ALA A C 1
ATOM 1480 O O . ALA A 1 184 ? -4.380 16.483 -17.173 1.00 53.72 184 ALA A O 1
ATOM 1481 N N . GLU A 1 185 ? -5.880 15.780 -15.642 1.00 56.66 185 GLU A N 1
ATOM 1482 C CA . GLU A 1 185 ? -5.248 14.498 -15.358 1.00 56.66 185 GLU A CA 1
ATOM 1483 C C . GLU A 1 185 ? -5.396 13.624 -16.611 1.00 56.66 185 GLU A C 1
ATOM 1485 O O . GLU A 1 185 ? -6.506 13.224 -16.971 1.00 56.66 185 GLU A O 1
ATOM 1490 N N . GLU A 1 186 ? -4.300 13.383 -17.335 1.00 57.31 186 GLU A N 1
ATOM 1491 C CA . GLU A 1 186 ? -4.303 12.343 -18.360 1.00 57.31 186 GLU A CA 1
ATOM 1492 C C . GLU A 1 186 ? -4.494 11.009 -17.643 1.00 57.31 186 GLU A C 1
ATOM 1494 O O . GLU A 1 186 ? -3.767 10.671 -16.708 1.00 57.31 186 GLU A O 1
ATOM 1499 N N . THR A 1 187 ? -5.539 10.275 -18.023 1.00 63.06 187 THR A N 1
ATOM 1500 C CA . THR A 1 187 ? -5.844 8.991 -17.396 1.00 63.06 187 THR A CA 1
ATOM 1501 C C . THR A 1 187 ? -4.766 7.993 -17.795 1.00 63.06 187 THR A C 1
ATOM 1503 O O . THR A 1 187 ? -4.768 7.475 -18.911 1.00 63.06 187 THR A O 1
ATOM 1506 N N . VAL A 1 188 ? -3.833 7.735 -16.883 1.00 78.81 188 VAL A N 1
ATOM 1507 C CA . VAL A 1 188 ? -2.764 6.764 -17.103 1.00 78.81 188 VAL A CA 1
ATOM 1508 C C . VAL A 1 188 ? -3.351 5.355 -17.045 1.00 78.81 188 VAL A C 1
ATOM 1510 O O . VAL A 1 188 ? -4.029 4.985 -16.083 1.00 78.81 188 VAL A O 1
ATOM 1513 N N . GLY A 1 189 ? -3.114 4.573 -18.100 1.00 81.38 189 GLY A N 1
ATOM 1514 C CA . GLY A 1 189 ? -3.552 3.182 -18.177 1.00 81.38 189 GLY A CA 1
ATOM 1515 C C . GLY A 1 189 ? -2.916 2.306 -17.093 1.00 81.38 189 GLY A C 1
ATOM 1516 O O . GLY A 1 189 ? -1.875 2.636 -16.525 1.00 81.38 189 GLY A O 1
ATOM 1517 N N . ALA A 1 190 ? -3.544 1.165 -16.808 1.00 86.12 190 ALA A N 1
ATOM 1518 C CA . ALA A 1 190 ? -2.948 0.173 -15.923 1.00 86.12 190 ALA A CA 1
ATOM 1519 C C . ALA A 1 190 ? -1.684 -0.436 -16.566 1.00 86.12 190 ALA A C 1
ATOM 1521 O O . ALA A 1 190 ? -1.696 -0.723 -17.768 1.00 86.12 190 ALA A O 1
ATOM 1522 N N . PRO A 1 191 ? -0.611 -0.673 -15.790 1.00 88.69 191 PRO A N 1
ATOM 1523 C CA . PRO A 1 191 ? 0.511 -1.495 -16.236 1.00 88.69 191 PRO A CA 1
ATOM 1524 C C . PRO A 1 191 ? 0.048 -2.902 -16.636 1.00 88.69 191 PRO A C 1
ATOM 1526 O O . PRO A 1 191 ? -0.972 -3.382 -16.151 1.00 88.69 191 PRO A O 1
ATOM 1529 N N . VAL A 1 192 ? 0.838 -3.603 -17.460 1.00 90.38 192 VAL A N 1
ATOM 1530 C CA . VAL A 1 192 ? 0.558 -5.001 -17.868 1.00 90.38 192 VAL A CA 1
ATOM 1531 C C . VAL A 1 192 ? 0.371 -5.923 -16.656 1.00 90.38 192 VAL A C 1
ATOM 1533 O O . VAL A 1 192 ? -0.459 -6.828 -16.672 1.00 90.38 192 VAL A O 1
ATOM 1536 N N . HIS A 1 193 ? 1.128 -5.662 -15.593 1.00 94.56 193 HIS A N 1
ATOM 1537 C CA . HIS A 1 193 ? 1.059 -6.370 -14.323 1.00 94.56 193 HIS A CA 1
ATOM 1538 C C . HIS A 1 193 ? 0.786 -5.349 -13.208 1.00 94.56 193 HIS A C 1
ATOM 1540 O O . HIS A 1 193 ? 1.739 -4.852 -12.603 1.00 94.56 193 HIS A O 1
ATOM 1546 N N . PRO A 1 194 ? -0.478 -4.957 -12.968 1.00 95.69 194 PRO A N 1
ATOM 1547 C CA . PRO A 1 194 ? -0.799 -3.963 -11.950 1.00 95.69 194 PRO A CA 1
ATOM 1548 C C . PRO A 1 194 ? -0.482 -4.497 -10.551 1.00 95.69 194 PRO A C 1
ATOM 1550 O O . PRO A 1 194 ? -0.508 -5.706 -10.304 1.00 95.69 194 PRO A O 1
ATOM 1553 N N . PHE A 1 195 ? -0.183 -3.590 -9.624 1.00 96.94 195 PHE A N 1
ATOM 1554 C CA . PHE A 1 195 ? -0.085 -3.951 -8.216 1.00 96.94 195 PHE A CA 1
ATOM 1555 C C . PHE A 1 195 ? -1.462 -4.366 -7.689 1.00 96.94 195 PHE A C 1
ATOM 1557 O O . PHE A 1 195 ? -2.496 -3.811 -8.069 1.00 96.94 195 PHE A O 1
ATOM 1564 N N . GLN A 1 196 ? -1.465 -5.308 -6.752 1.00 98.38 196 GLN A N 1
ATOM 1565 C CA . GLN A 1 196 ? -2.644 -5.674 -5.983 1.00 98.38 196 GLN A CA 1
ATOM 1566 C C . GLN A 1 196 ? -2.353 -5.503 -4.498 1.00 98.38 196 GLN A C 1
ATOM 1568 O O . GLN A 1 196 ? -1.280 -5.867 -4.021 1.00 98.38 196 GLN A O 1
ATOM 1573 N N . MET A 1 197 ? -3.320 -4.981 -3.755 1.00 98.06 197 MET A N 1
ATOM 1574 C CA . MET A 1 197 ? -3.209 -4.771 -2.318 1.00 98.06 197 MET A CA 1
ATOM 1575 C C . MET A 1 197 ? -4.315 -5.526 -1.591 1.00 98.06 197 MET A C 1
ATOM 1577 O O . MET A 1 197 ? -5.445 -5.609 -2.065 1.00 98.06 197 MET A O 1
ATOM 1581 N N . ARG A 1 198 ? -4.008 -6.035 -0.404 1.00 98.06 198 ARG A N 1
ATOM 1582 C CA . ARG A 1 198 ? -5.015 -6.340 0.611 1.00 98.06 198 ARG A CA 1
ATOM 1583 C C . ARG A 1 198 ? -4.548 -5.842 1.964 1.00 98.06 198 ARG A C 1
ATOM 1585 O O . ARG A 1 198 ? -3.355 -5.654 2.193 1.00 98.06 198 ARG A O 1
ATOM 1592 N N . PHE A 1 199 ? -5.484 -5.649 2.872 1.00 97.62 199 PHE A N 1
ATOM 1593 C CA . PHE A 1 199 ? -5.179 -5.237 4.232 1.00 97.62 199 PHE A CA 1
ATOM 1594 C C . PHE A 1 199 ? -6.142 -5.887 5.218 1.00 97.62 199 PHE A C 1
ATOM 1596 O O . PHE A 1 199 ? -7.199 -6.391 4.838 1.00 97.62 199 PHE A O 1
ATOM 1603 N N . ARG A 1 200 ? -5.775 -5.860 6.493 1.00 97.31 200 ARG A N 1
ATOM 1604 C CA . ARG A 1 200 ? -6.673 -6.154 7.610 1.00 97.31 200 ARG A CA 1
ATOM 1605 C C . ARG A 1 200 ? -6.407 -5.203 8.757 1.00 97.31 200 ARG A C 1
ATOM 1607 O O . ARG A 1 200 ? -5.308 -4.658 8.878 1.00 97.31 200 ARG A O 1
ATOM 1614 N N . LEU A 1 201 ? -7.407 -5.021 9.606 1.00 96.75 201 LEU A N 1
ATOM 1615 C CA . LEU A 1 201 ? -7.234 -4.336 10.880 1.00 96.75 201 LEU A CA 1
ATOM 1616 C C . LEU A 1 201 ? -6.799 -5.354 11.923 1.00 96.75 201 LEU A C 1
ATOM 1618 O O . LEU A 1 201 ? -7.364 -6.438 11.982 1.00 96.75 201 LEU A O 1
ATOM 1622 N N . VAL A 1 202 ? -5.817 -5.007 12.743 1.00 96.19 202 VAL A N 1
ATOM 1623 C CA . VAL A 1 202 ? -5.324 -5.877 13.813 1.00 96.19 202 VAL A CA 1
ATOM 1624 C C . VAL A 1 202 ? -5.275 -5.088 15.109 1.00 96.19 202 VAL A C 1
ATOM 1626 O O . VAL A 1 202 ? -4.938 -3.898 15.130 1.00 96.19 202 VAL A O 1
ATOM 1629 N N . LEU A 1 203 ? -5.628 -5.769 16.197 1.00 94.88 203 LEU A N 1
ATOM 1630 C CA . LEU A 1 203 ? -5.510 -5.254 17.551 1.00 94.88 203 LEU A CA 1
ATOM 1631 C C . LEU A 1 203 ? -4.261 -5.825 18.213 1.00 94.88 203 LEU A C 1
ATOM 1633 O O . LEU A 1 203 ? -4.091 -7.040 18.303 1.00 94.88 203 LEU A O 1
ATOM 1637 N N . SER A 1 204 ? -3.406 -4.964 18.752 1.00 92.50 204 SER A N 1
ATOM 1638 C CA . SER A 1 204 ? -2.245 -5.413 19.519 1.00 92.50 204 SER A CA 1
ATOM 1639 C C . SER A 1 204 ? -1.952 -4.510 20.705 1.00 92.50 204 SER A C 1
ATOM 1641 O O . SER A 1 204 ? -2.437 -3.383 20.824 1.00 92.50 204 SER A O 1
ATOM 1643 N N . ARG A 1 205 ? -1.079 -4.995 21.592 1.00 88.56 205 ARG A N 1
ATOM 1644 C CA . ARG A 1 205 ? -0.352 -4.087 22.485 1.00 88.56 205 ARG A CA 1
ATOM 1645 C C . ARG A 1 205 ? 0.452 -3.104 21.635 1.00 88.56 205 ARG A C 1
ATOM 1647 O O . ARG A 1 205 ? 0.764 -3.405 20.482 1.00 88.56 205 ARG A O 1
ATOM 1654 N N . ARG A 1 206 ? 0.768 -1.940 22.201 1.00 78.38 206 ARG A N 1
ATOM 1655 C CA . ARG A 1 206 ? 1.507 -0.878 21.512 1.00 78.38 206 ARG A CA 1
ATOM 1656 C C . ARG A 1 206 ? 2.748 -1.463 20.823 1.00 78.38 206 ARG A C 1
ATOM 1658 O O . ARG A 1 206 ? 3.615 -2.015 21.493 1.00 78.38 206 ARG A O 1
ATOM 1665 N N . MET A 1 207 ? 2.787 -1.391 19.492 1.00 64.19 207 MET A N 1
ATOM 1666 C CA . MET A 1 207 ? 3.860 -1.982 18.677 1.00 64.19 207 MET A CA 1
ATOM 1667 C C . MET A 1 207 ? 5.095 -1.074 18.585 1.00 64.19 207 MET A C 1
ATOM 1669 O O . MET A 1 207 ? 6.163 -1.538 18.195 1.00 64.19 207 MET A O 1
ATOM 1673 N N . TYR A 1 208 ? 4.970 0.200 18.980 1.00 58.78 208 TYR A N 1
ATOM 1674 C CA . TYR A 1 208 ? 6.007 1.221 18.826 1.00 58.78 208 TYR A CA 1
ATOM 1675 C C . TYR A 1 208 ? 6.138 2.065 20.109 1.00 58.78 208 TYR A C 1
ATOM 1677 O O . TYR A 1 208 ? 5.107 2.457 20.661 1.00 58.78 208 TYR A O 1
ATOM 1685 N N . PRO A 1 209 ? 7.360 2.316 20.615 1.00 49.75 209 PRO A N 1
ATOM 1686 C CA . PRO A 1 209 ? 7.586 3.151 21.798 1.00 49.75 209 PRO A CA 1
ATOM 1687 C C . PRO A 1 209 ? 7.068 4.585 21.626 1.00 49.75 209 PRO A C 1
ATOM 1689 O O . PRO A 1 209 ? 7.076 5.100 20.488 1.00 49.75 209 PRO A O 1
#

Sequence (209 aa):
MGEKKGRTSFLRSKFAMLLWPFTVLFGCKQSPFTFEPNDRTSLVHSESGLYVHREVELRVNAARLEVLPEGVAHDARSRLDSYHFFPYGTGSTSFNPTKFERQGEELVWKEVIPISKDGLEGKIALGACVKWEKDGVASISDVLELFPFPPPDTDQIDVWSPWIEADRRREGDFGWHAEANKKAEETVGAPVHPFQMRFRLVLSRRMYP

Foldseek 3Di:
DDDDDDDDDDDDDDPDDPPDPPPPPPPVVPPLWDDDPVDQQWIARNPPRFTKKKKKKKKWFQVVQVDDDPPADPPWGKWKFKWKDAPVDIDGFPFDRPDWDDDPRMTMTIDIGTQGPRNQVQRMWMWIWIWTDDPPDDIATAKIAIGTHGHDDPVQAVPKDPWDFGPAIAGPPCRVVCVVVVHPGDRDDADPITMIMMMTMYTDHDPDD

pLDDT: mean 79.64, std 19.02, range [36.19, 98.38]

Secondary structure (DSSP, 8-state):
-------------------------------SEEEETTEEEEEEETTT-PEEEEEEEEEEEGGGGTSPPTTS-TTPEEEEEEEEEETTEEEE----TT--EEETTEEEEEEEEE--HHHHTT--EEEEEEEEE-TTS--EE-PEEEEEPPPP-GGGBTPPPPPEE-SEEE-TTTHHHHHHTT-----PPPPSS--EEEEEEEEES-S--